Protein AF-A0A969GYB5-F1 (afdb_monomer_lite)

Foldseek 3Di:
DPPPPPPPDPDDDDDDDDDDDDDDDDDDDDDDDDDDDDDDDDDDDDDDDDDDDDDDPDDDPLDDPDLDAAEEEEEDDPQAWHDDDPDDIDHNVVVVVVVVCVVNVHHYDYDYDHDPVVQLVCCVVVVHVHYDYQDDDDPVSVVVVDDDDPDPDDDDDDDDDDPPPPPDPVVVVPPPPDPDDPPPPPPDD

Sequence (189 aa):
MEWFQRLRIGRRSRLPIVLSSLGTTVIAITVSVVLPPLPLQAITPSSPTTPASPATPSETPSGATDDAVLQVGIKDIPPFVFLTEGDDPYGFSIDLWKEIARELELETEFVPFDDVPTLLEAVKQNRVDVAIAAISITAEREANGLDFSYPIYQSGLQLLVSRQKERGWHSCSATWGDGMWCRQCCGCC

Structure (mmCIF, N/CA/C/O backbone):
data_AF-A0A969GYB5-F1
#
_entry.id   AF-A0A969GYB5-F1
#
loop_
_atom_site.group_PDB
_atom_site.id
_atom_site.type_symbol
_atom_site.label_atom_id
_atom_site.label_alt_id
_atom_site.label_comp_id
_atom_site.label_asym_id
_atom_site.label_entity_id
_atom_site.label_seq_id
_atom_site.pdbx_PDB_ins_code
_atom_site.Cartn_x
_atom_site.Cartn_y
_atom_site.Cartn_z
_atom_site.occupancy
_atom_site.B_iso_or_equiv
_atom_site.auth_seq_id
_atom_site.auth_comp_id
_atom_site.auth_asym_id
_atom_site.auth_atom_id
_atom_site.pdbx_PDB_model_num
ATOM 1 N N . MET A 1 1 ? 13.302 -0.692 24.125 1.00 44.78 1 MET A N 1
ATOM 2 C CA . MET A 1 1 ? 11.903 -0.954 24.528 1.00 44.78 1 MET A CA 1
ATOM 3 C C . MET A 1 1 ? 11.380 0.156 25.454 1.00 44.78 1 MET A C 1
ATOM 5 O O . MET A 1 1 ? 10.838 -0.139 26.499 1.00 44.78 1 MET A O 1
ATOM 9 N N . GLU A 1 2 ? 11.547 1.437 25.100 1.00 33.34 2 GLU A N 1
ATOM 10 C CA . GLU A 1 2 ? 11.086 2.594 25.918 1.00 33.34 2 GLU A CA 1
ATOM 11 C C . GLU A 1 2 ? 10.404 3.674 25.044 1.00 33.34 2 GLU A C 1
ATOM 13 O O . GLU A 1 2 ? 10.061 4.754 25.508 1.00 33.34 2 GLU A O 1
ATOM 18 N N . TRP A 1 3 ? 10.190 3.394 23.751 1.00 33.53 3 TRP A N 1
ATOM 19 C CA . TRP A 1 3 ? 9.702 4.376 22.770 1.00 33.53 3 TRP A CA 1
ATOM 20 C C . TRP A 1 3 ? 8.203 4.238 22.429 1.00 33.53 3 TRP A C 1
ATOM 22 O O . TRP A 1 3 ? 7.578 5.219 22.042 1.00 33.53 3 TRP A O 1
ATOM 32 N N . PHE A 1 4 ? 7.587 3.067 22.638 1.00 36.91 4 PHE A N 1
ATOM 33 C CA . PHE A 1 4 ? 6.192 2.792 22.239 1.00 36.91 4 PHE A CA 1
ATOM 34 C C . PHE A 1 4 ? 5.114 3.183 23.275 1.00 36.91 4 PHE A C 1
ATOM 36 O O . PHE A 1 4 ? 3.924 3.076 23.003 1.00 36.91 4 PHE A O 1
ATOM 43 N N . GLN A 1 5 ? 5.491 3.710 24.445 1.00 41.16 5 GLN A N 1
ATOM 44 C CA . GLN A 1 5 ? 4.543 4.158 25.486 1.00 41.16 5 GLN A CA 1
ATOM 45 C C . GLN A 1 5 ? 3.948 5.564 25.236 1.00 41.16 5 GLN A C 1
ATOM 47 O O . GLN A 1 5 ? 3.185 6.064 26.061 1.00 41.16 5 GLN A O 1
ATOM 52 N N . ARG A 1 6 ? 4.269 6.228 24.112 1.00 42.34 6 ARG A N 1
ATOM 53 C CA . ARG A 1 6 ? 3.901 7.639 23.866 1.00 42.34 6 ARG A CA 1
ATOM 54 C C . ARG A 1 6 ? 2.845 7.882 22.776 1.00 42.34 6 ARG A C 1
ATOM 56 O O . ARG A 1 6 ? 2.534 9.037 22.503 1.00 42.34 6 ARG A O 1
ATOM 63 N N . LEU A 1 7 ? 2.231 6.838 22.218 1.00 37.09 7 LEU A N 1
ATOM 64 C CA . LEU A 1 7 ? 1.160 6.961 21.211 1.00 37.09 7 LEU A CA 1
ATOM 65 C C . LEU A 1 7 ? -0.187 6.406 21.706 1.00 37.09 7 LEU A C 1
ATOM 67 O O . LEU A 1 7 ? -0.930 5.745 20.988 1.00 37.09 7 LEU A O 1
ATOM 71 N N . ARG A 1 8 ? -0.543 6.725 22.958 1.00 39.56 8 ARG A N 1
ATOM 72 C CA . ARG A 1 8 ? -1.919 6.577 23.447 1.00 39.56 8 ARG A CA 1
ATOM 73 C C . ARG A 1 8 ? -2.773 7.720 22.891 1.00 39.56 8 ARG A C 1
ATOM 75 O O . ARG A 1 8 ? -2.711 8.846 23.375 1.00 39.56 8 ARG A O 1
ATOM 82 N N . ILE A 1 9 ? -3.532 7.386 21.851 1.00 40.81 9 ILE A N 1
ATOM 83 C CA . ILE A 1 9 ? -4.792 7.976 21.374 1.00 40.81 9 ILE A CA 1
ATOM 84 C C . ILE A 1 9 ? -5.299 9.127 22.264 1.00 40.81 9 ILE A C 1
ATOM 86 O O . ILE A 1 9 ? -5.928 8.929 23.306 1.00 40.81 9 ILE A O 1
ATOM 90 N N . GLY A 1 10 ? -5.034 10.357 21.819 1.00 30.42 10 GLY A N 1
ATOM 91 C CA . GLY A 1 10 ? -5.555 11.589 22.404 1.00 30.42 10 GLY A CA 1
ATOM 92 C C . GLY A 1 10 ? -7.036 11.777 22.081 1.00 30.42 10 GLY A C 1
ATOM 93 O O . GLY A 1 10 ? -7.401 12.631 21.275 1.00 30.42 10 GLY A O 1
ATOM 94 N N . ARG A 1 11 ? -7.912 10.996 22.722 1.00 44.72 11 ARG A N 1
ATOM 95 C CA . ARG A 1 11 ? -9.354 11.264 22.743 1.00 44.72 11 ARG A CA 1
ATOM 96 C C . ARG A 1 11 ? -9.608 12.404 23.738 1.00 44.72 11 ARG A C 1
ATOM 98 O O . ARG A 1 11 ? -9.429 12.256 24.942 1.00 44.72 11 ARG A O 1
ATOM 105 N N . ARG A 1 12 ? -9.997 13.565 23.200 1.00 44.03 12 ARG A N 1
ATOM 106 C CA . ARG A 1 12 ? -10.462 14.766 23.916 1.00 44.03 12 ARG A CA 1
ATOM 107 C C . ARG A 1 12 ? -11.388 14.415 25.091 1.00 44.03 12 ARG A C 1
ATOM 109 O O . ARG A 1 12 ? -12.535 14.039 24.868 1.00 44.03 12 ARG A O 1
ATOM 116 N N . SER A 1 13 ? -10.961 14.714 26.313 1.00 41.62 13 SER A N 1
ATOM 117 C CA . SER A 1 13 ? -11.865 14.998 27.432 1.00 41.62 13 SER A CA 1
ATOM 118 C C . SER A 1 13 ? -11.552 16.389 27.977 1.00 41.62 13 SER A C 1
ATOM 120 O O . SER A 1 13 ? -10.494 16.636 28.553 1.00 41.62 13 SER A O 1
ATOM 122 N N . ARG A 1 14 ? -12.484 17.314 27.735 1.00 46.91 14 ARG A N 1
ATOM 123 C CA . ARG A 1 14 ? -12.519 18.655 28.318 1.00 46.91 14 ARG A CA 1
ATOM 124 C C . ARG A 1 14 ? -12.629 18.536 29.839 1.00 46.91 14 ARG A C 1
ATOM 126 O O . ARG A 1 14 ? -13.626 18.002 30.305 1.00 46.91 14 ARG A O 1
ATOM 133 N N . LEU A 1 15 ? -11.692 19.114 30.584 1.00 45.56 15 LEU A N 1
ATOM 134 C CA . LEU A 1 15 ? -11.923 19.574 31.955 1.00 45.56 15 LEU A CA 1
ATOM 135 C C . LEU A 1 15 ? -11.148 20.885 32.171 1.00 45.56 15 LEU A C 1
ATOM 137 O O . LEU A 1 15 ? -9.935 20.898 31.959 1.00 45.56 15 LEU A O 1
ATOM 141 N N . PRO A 1 16 ? -11.803 21.990 32.572 1.00 40.44 16 PRO A N 1
ATOM 142 C CA . PRO A 1 16 ? -11.112 23.173 33.057 1.00 40.44 16 PRO A CA 1
ATOM 143 C C . PRO A 1 16 ? -10.852 22.990 34.556 1.00 40.44 16 PRO A C 1
ATOM 145 O O . PRO A 1 16 ? -11.769 23.103 35.365 1.00 40.44 16 PRO A O 1
ATOM 148 N N . ILE A 1 17 ? -9.610 22.693 34.937 1.00 42.50 17 ILE A N 1
ATOM 149 C CA . ILE A 1 17 ? -9.183 22.771 36.339 1.00 42.50 17 ILE A CA 1
ATOM 150 C C . ILE A 1 17 ? -8.271 23.984 36.460 1.00 42.50 17 ILE A C 1
ATOM 152 O O . ILE A 1 17 ? -7.107 23.972 36.070 1.00 42.50 17 ILE A O 1
ATOM 156 N N . VAL A 1 18 ? -8.867 25.057 36.967 1.00 41.88 18 VAL A N 1
ATOM 157 C CA . VAL A 1 18 ? -8.177 26.240 37.466 1.00 41.88 18 VAL A CA 1
ATOM 158 C C . VAL A 1 18 ? -7.492 25.816 38.765 1.00 41.88 18 VAL A C 1
ATOM 160 O O . VAL A 1 18 ? -8.185 25.475 39.721 1.00 41.88 18 VAL A O 1
ATOM 163 N N . LEU A 1 19 ? -6.158 25.811 38.818 1.00 42.47 19 LEU A N 1
ATOM 164 C CA . LEU A 1 19 ? -5.450 25.712 40.093 1.00 42.47 19 LEU A CA 1
ATOM 165 C C . LEU A 1 19 ? -4.314 26.729 40.167 1.00 42.47 19 LEU A C 1
ATOM 167 O O . LEU A 1 19 ? -3.360 26.745 39.395 1.00 42.47 19 LEU A O 1
ATOM 171 N N . SER A 1 20 ? -4.519 27.611 41.127 1.00 35.16 20 SER A N 1
ATOM 172 C CA . SER A 1 20 ? -3.684 28.675 41.636 1.00 35.16 20 SER A CA 1
ATOM 173 C C . SER A 1 20 ? -2.350 28.198 42.216 1.00 35.16 20 SER A C 1
ATOM 175 O O . SER A 1 20 ? -2.313 27.219 42.951 1.00 35.16 20 SER A O 1
ATOM 177 N N . SER A 1 21 ? -1.344 29.064 42.055 1.00 36.97 21 SER A N 1
ATOM 178 C CA . SER A 1 21 ? -0.413 29.472 43.117 1.00 36.97 21 SER A CA 1
ATOM 179 C C . SER A 1 21 ? 0.671 28.486 43.591 1.00 36.97 21 SER A C 1
ATOM 181 O O . SER A 1 21 ? 0.412 27.611 44.405 1.00 36.97 21 SER A O 1
ATOM 183 N N . LEU A 1 22 ? 1.911 28.868 43.244 1.00 50.66 22 LEU A N 1
ATOM 184 C CA . LEU A 1 22 ? 3.135 28.840 44.068 1.00 50.66 22 LEU A CA 1
ATOM 185 C C . LEU A 1 22 ? 3.737 27.473 44.426 1.00 50.66 22 LEU A C 1
ATOM 187 O O . LEU A 1 22 ? 3.107 26.640 45.062 1.00 50.66 22 LEU A O 1
ATOM 191 N N . GLY A 1 23 ? 5.044 27.334 44.174 1.00 39.59 23 GLY A N 1
ATOM 192 C CA . GLY A 1 23 ? 5.880 26.467 45.007 1.00 39.59 23 GLY A CA 1
ATOM 193 C C . GLY A 1 23 ? 6.926 25.653 44.265 1.00 39.59 23 GLY A C 1
ATOM 194 O O . GLY A 1 23 ? 6.780 24.454 44.080 1.00 39.59 23 GLY A O 1
ATOM 195 N N . THR A 1 24 ? 8.012 26.317 43.891 1.00 45.75 24 THR A N 1
ATOM 196 C CA . THR A 1 24 ? 9.364 25.774 43.719 1.00 45.75 24 THR A CA 1
ATOM 197 C C . THR A 1 24 ? 9.687 24.672 44.747 1.00 45.75 24 THR A C 1
ATOM 199 O O . THR A 1 24 ? 9.375 24.852 45.922 1.00 45.75 24 THR A O 1
ATOM 202 N N . THR A 1 25 ? 10.389 23.595 44.361 1.00 42.41 25 THR A N 1
ATOM 203 C CA . THR A 1 25 ? 11.740 23.236 44.876 1.00 42.41 25 THR A CA 1
ATOM 204 C C . THR A 1 25 ? 12.177 21.837 44.415 1.00 42.41 25 THR A C 1
ATOM 206 O O . THR A 1 25 ? 11.497 20.835 44.604 1.00 42.41 25 THR A O 1
ATOM 209 N N . VAL A 1 26 ? 13.362 21.824 43.808 1.00 50.69 26 VAL A N 1
ATOM 210 C CA . VAL A 1 26 ? 14.179 20.696 43.351 1.00 50.69 26 VAL A CA 1
ATOM 211 C C . VAL A 1 26 ? 14.864 20.033 44.550 1.00 50.69 26 VAL A C 1
ATOM 213 O O . VAL A 1 26 ? 15.461 20.743 45.353 1.00 50.69 26 VAL A O 1
ATOM 216 N N . ILE A 1 27 ? 14.879 18.697 44.636 1.00 47.00 27 ILE A N 1
ATOM 217 C CA . ILE A 1 27 ? 15.863 17.966 45.454 1.00 47.00 27 ILE A CA 1
ATOM 218 C C . ILE A 1 27 ? 16.437 16.825 44.614 1.00 47.00 27 ILE A C 1
ATOM 220 O O . ILE A 1 27 ? 15.802 15.798 44.388 1.00 47.00 27 ILE A O 1
ATOM 224 N N . ALA A 1 28 ? 17.657 17.051 44.132 1.00 41.44 28 ALA A N 1
ATOM 225 C CA . ALA A 1 28 ? 18.518 16.046 43.538 1.00 41.44 28 ALA A CA 1
ATOM 226 C C . ALA A 1 28 ? 19.119 15.181 44.657 1.00 41.44 28 ALA A C 1
ATOM 228 O O . ALA A 1 28 ? 19.788 15.700 45.548 1.00 41.44 28 ALA A O 1
ATOM 229 N N . ILE A 1 29 ? 18.900 13.867 44.607 1.00 44.09 29 ILE A N 1
ATOM 230 C CA . ILE A 1 29 ? 19.620 12.900 45.440 1.00 44.09 29 ILE A CA 1
ATOM 231 C C . ILE A 1 29 ? 20.659 12.235 44.539 1.00 44.09 29 ILE A C 1
ATOM 233 O O . ILE A 1 29 ? 20.366 11.294 43.806 1.00 44.09 29 ILE A O 1
ATOM 237 N N . THR A 1 30 ? 21.879 12.764 44.561 1.00 46.84 30 THR A N 1
ATOM 238 C CA . THR A 1 30 ? 23.057 12.136 43.957 1.00 46.84 30 THR A CA 1
ATOM 239 C C . THR A 1 30 ? 23.729 11.256 45.006 1.00 46.84 30 THR A C 1
ATOM 241 O O . THR A 1 30 ? 24.395 11.765 45.907 1.00 46.84 30 THR A O 1
ATOM 244 N N . VAL A 1 31 ? 23.563 9.938 44.908 1.00 49.16 31 VAL A N 1
ATOM 245 C CA . VAL A 1 31 ? 24.369 8.979 45.676 1.00 49.16 31 VAL A CA 1
ATOM 246 C C . VAL A 1 31 ? 25.585 8.610 44.830 1.00 49.16 31 VAL A C 1
ATOM 248 O O . VAL A 1 31 ? 25.512 7.777 43.931 1.00 49.16 31 VAL A O 1
ATOM 251 N N . SER A 1 32 ? 26.707 9.271 45.108 1.00 48.53 32 SER A N 1
ATOM 252 C CA . SER A 1 32 ? 28.023 8.917 44.574 1.00 48.53 32 SER A CA 1
ATOM 253 C C . SER A 1 32 ? 28.609 7.777 45.403 1.00 48.53 32 SER A C 1
ATOM 255 O O . SER A 1 32 ? 29.119 7.999 46.500 1.00 48.53 32 SER A O 1
ATOM 257 N N . VAL A 1 33 ? 28.547 6.550 44.885 1.00 52.69 33 VAL A N 1
ATOM 258 C CA . VAL A 1 33 ? 29.310 5.420 45.429 1.00 52.69 33 VAL A CA 1
ATOM 259 C C . VAL A 1 33 ? 30.727 5.496 44.865 1.00 52.69 33 VAL A C 1
ATOM 261 O O . VAL A 1 33 ? 30.978 5.156 43.713 1.00 52.69 33 VAL A O 1
ATOM 264 N N . VAL A 1 34 ? 31.655 5.977 45.690 1.00 64.44 34 VAL A N 1
ATOM 265 C CA . VAL A 1 34 ? 33.098 5.860 45.463 1.00 64.44 34 VAL A CA 1
ATOM 266 C C . VAL A 1 34 ? 33.509 4.438 45.848 1.00 64.44 34 VAL A C 1
ATOM 268 O O . VAL A 1 34 ? 33.471 4.087 47.026 1.00 64.44 34 VAL A O 1
ATOM 271 N N . LEU A 1 35 ? 33.890 3.622 44.862 1.00 61.47 35 LEU A N 1
ATOM 272 C CA . LEU A 1 35 ? 34.490 2.301 45.073 1.00 61.47 35 LEU A CA 1
ATOM 273 C C . LEU A 1 35 ? 35.981 2.338 44.651 1.00 61.47 35 LEU A C 1
ATOM 275 O O . LEU A 1 35 ? 36.279 2.848 43.569 1.00 61.47 35 LEU A O 1
ATOM 279 N N . PRO A 1 36 ? 36.916 1.848 45.489 1.00 64.75 36 PRO A N 1
ATOM 280 C CA . PRO A 1 36 ? 38.366 1.907 45.260 1.00 64.75 36 PRO A CA 1
ATOM 281 C C . PRO A 1 36 ? 38.871 1.001 44.112 1.00 64.75 36 PRO A C 1
ATOM 283 O O . PRO A 1 36 ? 38.186 0.052 43.726 1.00 64.75 36 PRO A O 1
ATOM 286 N N . PRO A 1 37 ? 40.079 1.273 43.570 1.00 66.38 37 PRO A N 1
ATOM 287 C CA . PRO A 1 37 ? 40.596 0.631 42.363 1.00 66.38 37 PRO A CA 1
ATOM 288 C C . PRO A 1 37 ? 41.032 -0.819 42.612 1.00 66.38 37 PRO A C 1
ATOM 290 O O . PRO A 1 37 ? 41.823 -1.100 43.514 1.00 66.38 37 PRO A O 1
ATOM 293 N N . LEU A 1 38 ? 40.546 -1.733 41.770 1.00 61.81 38 LEU A N 1
ATOM 294 C CA . LEU A 1 38 ? 41.012 -3.119 41.707 1.00 61.81 38 LEU A CA 1
ATOM 295 C C . LEU A 1 38 ? 42.246 -3.242 40.790 1.00 61.81 38 LEU A C 1
ATOM 297 O O . LEU A 1 38 ? 42.342 -2.523 39.791 1.00 61.81 38 LEU A O 1
ATOM 301 N N . PRO A 1 39 ? 43.199 -4.135 41.117 1.00 54.03 39 PRO A N 1
ATOM 302 C CA . PRO A 1 39 ? 44.461 -4.266 40.398 1.00 54.03 39 PRO A CA 1
ATOM 303 C C . PRO A 1 39 ? 44.296 -4.931 39.025 1.00 54.03 39 PRO A C 1
ATOM 305 O O . PRO A 1 39 ? 43.545 -5.892 38.864 1.00 54.03 39 PRO A O 1
ATOM 308 N N . LEU A 1 40 ? 45.076 -4.443 38.053 1.00 52.69 40 LEU A N 1
ATOM 309 C CA . LEU A 1 40 ? 45.312 -5.095 36.766 1.00 52.69 40 LEU A CA 1
ATOM 310 C C . LEU A 1 40 ? 45.822 -6.530 36.970 1.00 52.69 40 LEU A C 1
ATOM 312 O O . LEU A 1 40 ? 46.902 -6.727 37.528 1.00 52.69 40 LEU A O 1
ATOM 316 N N . GLN A 1 41 ? 45.119 -7.513 36.406 1.00 50.94 41 GLN A N 1
ATOM 317 C CA . GLN A 1 41 ? 45.694 -8.818 36.087 1.00 50.94 41 GLN A CA 1
ATOM 318 C C . GLN A 1 41 ? 45.499 -9.146 34.604 1.00 50.94 41 GLN A C 1
ATOM 320 O O . GLN A 1 41 ? 44.393 -9.315 34.106 1.00 50.94 41 GLN A O 1
ATOM 325 N N . ALA A 1 42 ? 46.649 -9.145 33.929 1.00 42.59 42 ALA A N 1
ATOM 326 C CA . ALA A 1 42 ? 47.094 -10.015 32.847 1.00 42.59 42 ALA A CA 1
ATOM 327 C C . ALA A 1 42 ? 46.039 -10.742 31.987 1.00 42.59 42 ALA A C 1
ATOM 329 O O . ALA A 1 42 ? 45.466 -11.759 32.361 1.00 42.59 42 ALA A O 1
ATOM 330 N N . ILE A 1 43 ? 45.925 -10.241 30.757 1.00 44.50 43 ILE A N 1
ATOM 331 C CA . ILE A 1 43 ? 45.932 -10.968 29.477 1.00 44.50 43 ILE A CA 1
ATOM 332 C C . ILE A 1 43 ? 46.023 -12.504 29.597 1.00 44.50 43 ILE A C 1
ATOM 334 O O . ILE A 1 43 ? 47.062 -13.040 29.975 1.00 44.50 43 ILE A O 1
ATOM 338 N N . THR A 1 44 ? 45.004 -13.198 29.086 1.00 35.19 44 THR A N 1
ATOM 339 C CA . THR A 1 44 ? 45.151 -14.504 28.420 1.00 35.19 44 THR A CA 1
ATOM 340 C C . THR A 1 44 ? 44.215 -14.556 27.199 1.00 35.19 44 THR A C 1
ATOM 342 O O . THR A 1 44 ? 43.014 -14.336 27.350 1.00 35.19 44 THR A O 1
ATOM 345 N N . PRO A 1 45 ? 44.715 -14.797 25.969 1.00 57.44 45 PRO A N 1
ATOM 346 C CA . PRO A 1 45 ? 43.875 -15.142 24.830 1.00 57.44 45 PRO A CA 1
ATOM 347 C C . PRO A 1 45 ? 43.673 -16.661 24.786 1.00 57.44 45 PRO A C 1
ATOM 349 O O . PRO A 1 45 ? 44.631 -17.432 24.739 1.00 57.44 45 PRO A O 1
ATOM 352 N N . SER A 1 46 ? 42.422 -17.105 24.773 1.00 41.66 46 SER A N 1
ATOM 353 C CA . SER A 1 46 ? 42.055 -18.497 24.503 1.00 41.66 46 SER A CA 1
ATOM 354 C C . SER A 1 46 ? 40.932 -18.502 23.468 1.00 41.66 46 SER A C 1
A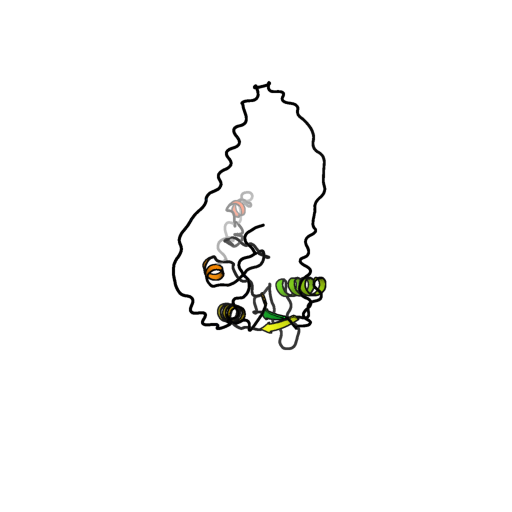TOM 356 O O . SER A 1 46 ? 39.782 -18.223 23.780 1.00 41.66 46 SER A O 1
ATOM 358 N N . SER A 1 47 ? 41.276 -18.760 22.208 1.00 50.16 47 SER A N 1
ATOM 359 C CA . SER A 1 47 ? 40.332 -19.337 21.230 1.00 50.16 47 SER A CA 1
ATOM 360 C C . SER A 1 47 ? 40.175 -20.847 21.528 1.00 50.16 47 SER A C 1
ATOM 362 O O . SER A 1 47 ? 41.013 -21.345 22.286 1.00 50.16 47 SER A O 1
ATOM 364 N N . PRO A 1 48 ? 39.246 -21.635 20.930 1.00 62.41 48 PRO A N 1
ATOM 365 C CA . PRO A 1 48 ? 38.291 -21.356 19.840 1.00 62.41 48 PRO A CA 1
ATOM 366 C C . PRO A 1 48 ? 36.861 -21.954 20.059 1.00 62.41 48 PRO A C 1
ATOM 368 O O . PRO A 1 48 ? 36.562 -22.530 21.099 1.00 62.41 48 PRO A O 1
ATOM 371 N N . THR A 1 49 ? 36.026 -21.880 19.007 1.00 34.75 49 THR A N 1
ATOM 372 C CA . THR A 1 49 ? 34.984 -22.870 18.619 1.00 34.75 49 THR A CA 1
ATOM 373 C C . THR A 1 49 ? 33.502 -22.582 18.939 1.00 34.75 49 THR A C 1
ATOM 375 O O . THR A 1 49 ? 33.004 -22.774 20.041 1.00 34.75 49 THR A O 1
ATOM 378 N N . THR A 1 50 ? 32.795 -22.220 17.861 1.00 47.84 50 THR A N 1
ATOM 379 C CA . THR A 1 50 ? 31.355 -22.349 17.542 1.00 47.84 50 THR A CA 1
ATOM 380 C C . THR A 1 50 ? 30.800 -23.762 17.820 1.00 47.84 50 THR A C 1
ATOM 382 O O . THR A 1 50 ? 31.485 -24.728 17.484 1.00 47.84 50 THR A O 1
ATOM 385 N N . PRO A 1 51 ? 29.576 -23.930 18.377 1.00 51.56 51 PRO A N 1
ATOM 386 C CA . PRO A 1 51 ? 28.396 -24.204 17.532 1.00 51.56 51 PRO A CA 1
ATOM 387 C C . PRO A 1 51 ? 27.038 -23.641 18.031 1.00 51.56 51 PRO A C 1
ATOM 389 O O . PRO A 1 51 ? 26.756 -23.601 19.219 1.00 51.56 51 PRO A O 1
ATOM 392 N N . ALA A 1 52 ? 26.200 -23.279 17.052 1.00 40.66 52 ALA A N 1
ATOM 393 C CA . ALA A 1 52 ? 24.748 -23.505 16.939 1.00 40.66 52 ALA A CA 1
ATOM 394 C C . ALA A 1 52 ? 23.749 -23.164 18.084 1.00 40.66 52 ALA A C 1
ATOM 396 O O . ALA A 1 52 ? 23.664 -23.889 19.066 1.00 40.66 52 ALA A O 1
ATOM 397 N N . SER A 1 53 ? 22.829 -22.234 17.750 1.00 45.78 53 SER A N 1
ATOM 398 C CA . SER A 1 53 ? 21.371 -22.192 18.062 1.00 45.78 53 SER A CA 1
ATOM 399 C C . SER A 1 53 ? 20.882 -22.071 19.525 1.00 45.78 53 SER A C 1
ATOM 401 O O . SER A 1 53 ? 21.582 -22.497 20.434 1.00 45.78 53 SER A O 1
ATOM 403 N N . PRO A 1 54 ? 19.658 -21.541 19.787 1.00 48.84 54 PRO A N 1
ATOM 404 C CA . PRO A 1 54 ? 18.511 -21.430 18.882 1.00 48.84 54 PRO A CA 1
ATOM 405 C C . PRO A 1 54 ? 18.022 -20.006 18.595 1.00 48.84 54 PRO A C 1
ATOM 407 O O . PRO A 1 54 ? 18.174 -19.073 19.379 1.00 48.84 54 PRO A O 1
ATOM 410 N N . ALA A 1 55 ? 17.382 -19.891 17.434 1.00 48.53 55 ALA A N 1
ATOM 411 C CA . ALA A 1 55 ? 16.433 -18.845 17.121 1.00 48.53 55 ALA A CA 1
ATOM 412 C C . ALA A 1 55 ? 15.317 -18.797 18.175 1.00 48.53 55 ALA A C 1
ATOM 414 O O . ALA A 1 55 ? 14.732 -19.825 18.512 1.00 48.53 55 ALA A O 1
ATOM 415 N N . THR A 1 56 ? 14.975 -17.587 18.602 1.00 30.61 56 THR A N 1
ATOM 416 C CA . THR A 1 56 ? 13.675 -17.289 19.197 1.00 30.61 56 THR A CA 1
ATOM 417 C C . THR A 1 56 ? 12.865 -16.537 18.146 1.00 30.61 56 THR A C 1
ATOM 419 O O . THR A 1 56 ? 13.051 -15.331 18.005 1.00 30.61 56 THR A O 1
ATOM 422 N N . PRO A 1 57 ? 11.978 -17.190 17.379 1.00 49.78 57 PRO A N 1
ATOM 423 C CA . PRO A 1 57 ? 10.838 -16.518 16.794 1.00 49.78 57 PRO A CA 1
ATOM 424 C C . PRO A 1 57 ? 9.669 -16.752 17.743 1.00 49.78 57 PRO A C 1
ATOM 426 O O . PRO A 1 57 ? 9.012 -17.788 17.703 1.00 49.78 57 PRO A O 1
ATOM 429 N N . SER A 1 58 ? 9.451 -15.834 18.671 1.00 49.53 58 SER A N 1
ATOM 430 C CA . SER A 1 58 ? 8.221 -15.801 19.457 1.00 49.53 58 SER A CA 1
ATOM 431 C C . SER A 1 58 ? 8.057 -14.400 20.000 1.00 49.53 58 SER A C 1
ATOM 433 O O . SER A 1 58 ? 8.518 -14.097 21.091 1.00 49.53 58 SER A O 1
ATOM 435 N N . GLU A 1 59 ? 7.415 -13.560 19.203 1.00 39.38 59 GLU A N 1
ATOM 436 C CA . GLU A 1 59 ? 6.523 -12.529 19.713 1.00 39.38 59 GLU A CA 1
ATOM 437 C C . GLU A 1 59 ? 5.476 -12.282 18.626 1.00 39.38 59 GLU A C 1
ATOM 439 O O . GLU A 1 59 ? 5.612 -11.428 17.758 1.00 39.38 59 GLU A O 1
ATOM 444 N N . THR A 1 60 ? 4.446 -13.127 18.649 1.00 35.38 60 THR A N 1
ATOM 445 C CA . THR A 1 60 ? 3.135 -12.818 18.087 1.00 35.38 60 THR A CA 1
ATOM 446 C C . THR A 1 60 ? 2.524 -11.737 18.979 1.00 35.38 60 THR A C 1
ATOM 448 O O . THR A 1 60 ? 2.208 -12.043 20.134 1.00 35.38 60 THR A O 1
ATOM 451 N N . PRO A 1 61 ? 2.311 -10.491 18.521 1.00 46.19 61 PRO A N 1
ATOM 452 C CA . PRO A 1 61 ? 1.322 -9.641 19.156 1.00 46.19 61 PRO A CA 1
ATOM 453 C C . PRO A 1 61 ? -0.059 -10.198 18.799 1.00 46.19 61 PRO A C 1
ATOM 455 O O . PRO A 1 61 ? -0.698 -9.798 17.833 1.00 46.19 61 PRO A O 1
ATOM 458 N N . SER A 1 62 ? -0.497 -11.170 19.599 1.00 52.75 62 SER A N 1
ATOM 459 C CA . SER A 1 62 ? -1.899 -11.544 19.732 1.00 52.75 62 SER A CA 1
ATOM 460 C C . SER A 1 62 ? -2.611 -10.342 20.340 1.00 52.75 62 SER A C 1
ATOM 462 O O . SER A 1 62 ? -2.461 -10.065 21.531 1.00 52.75 62 SER A O 1
ATOM 464 N N . GLY A 1 63 ? -3.335 -9.592 19.516 1.00 50.94 63 GLY A N 1
ATOM 465 C CA . GLY A 1 63 ? -3.995 -8.375 19.964 1.00 50.94 63 GLY A CA 1
ATOM 466 C C . GLY A 1 63 ? -4.847 -7.716 18.894 1.00 50.94 63 GLY A C 1
ATOM 467 O O . GLY A 1 63 ? -4.655 -6.537 18.626 1.00 50.94 63 GLY A O 1
ATOM 468 N N . ALA A 1 64 ? -5.781 -8.459 18.307 1.00 45.19 64 ALA A N 1
ATOM 469 C CA . ALA A 1 64 ? -6.932 -7.885 17.619 1.00 45.19 64 ALA A CA 1
ATOM 470 C C . ALA A 1 64 ? -8.086 -8.892 17.677 1.00 45.19 64 ALA A C 1
ATOM 472 O O . ALA A 1 64 ? -8.335 -9.625 16.733 1.00 45.19 64 ALA A O 1
ATOM 473 N N . THR A 1 65 ? -8.750 -8.977 18.829 1.00 43.59 65 THR A N 1
ATOM 474 C CA . THR A 1 65 ? -10.096 -9.559 18.904 1.00 43.59 65 THR A CA 1
ATOM 475 C C . THR A 1 65 ? -11.058 -8.391 19.052 1.00 43.59 65 THR A C 1
ATOM 477 O O . THR A 1 65 ? -11.439 -8.002 20.152 1.00 43.59 65 THR A O 1
ATOM 480 N N . ASP A 1 66 ? -11.348 -7.771 17.921 1.00 51.91 66 ASP A N 1
ATOM 481 C CA . ASP A 1 66 ? -12.581 -7.037 17.684 1.00 51.91 66 ASP A CA 1
ATOM 482 C C . ASP A 1 66 ? -13.111 -7.686 16.405 1.00 51.91 66 ASP A C 1
ATOM 484 O O . ASP A 1 66 ? -12.380 -7.730 15.416 1.00 51.91 66 ASP A O 1
ATOM 488 N N . ASP A 1 67 ? -14.318 -8.255 16.437 1.00 62.34 67 ASP A N 1
ATOM 489 C CA . ASP A 1 67 ? -14.981 -8.937 15.308 1.00 62.34 67 ASP A CA 1
ATOM 490 C C . ASP A 1 67 ? -15.374 -7.940 14.186 1.00 62.34 67 ASP A C 1
ATOM 492 O O . ASP A 1 67 ? -16.475 -7.971 13.635 1.00 62.34 67 ASP A O 1
ATOM 496 N N . ALA A 1 68 ? -14.510 -6.964 13.909 1.00 80.19 68 ALA A N 1
ATOM 497 C CA . ALA A 1 68 ? -14.703 -5.905 12.942 1.00 80.19 68 ALA A CA 1
ATOM 498 C C . ALA A 1 68 ? -14.070 -6.311 11.609 1.00 80.19 68 ALA A C 1
ATOM 500 O O . ALA A 1 68 ? -12.878 -6.612 11.538 1.00 80.19 68 ALA A O 1
ATOM 501 N N . VAL A 1 69 ? -14.877 -6.270 10.547 1.00 91.25 69 VAL A N 1
ATOM 502 C CA . VAL A 1 69 ? -14.407 -6.453 9.170 1.00 91.25 69 VAL A CA 1
ATOM 503 C C . VAL A 1 69 ? -13.420 -5.339 8.835 1.00 91.25 69 VAL A C 1
ATOM 505 O O . VAL A 1 69 ? -13.772 -4.158 8.854 1.00 91.25 69 VAL A O 1
ATOM 508 N N . LEU A 1 70 ? -12.188 -5.724 8.522 1.00 94.19 70 LEU A N 1
ATOM 509 C CA . LEU A 1 70 ? -11.108 -4.813 8.185 1.00 94.19 70 LEU A CA 1
ATOM 510 C C . LEU A 1 70 ? -11.242 -4.352 6.729 1.00 94.19 70 LEU A C 1
ATOM 512 O O . LEU A 1 70 ? -11.284 -5.176 5.809 1.00 94.19 70 LEU A O 1
ATOM 516 N N . GLN A 1 71 ? -11.261 -3.041 6.495 1.00 95.00 71 GLN A N 1
ATOM 517 C CA . GLN A 1 71 ? -11.345 -2.500 5.140 1.00 95.00 71 GLN A CA 1
ATOM 518 C C . GLN A 1 71 ? -9.955 -2.377 4.520 1.00 95.00 71 GLN A C 1
ATOM 520 O O . GLN A 1 71 ? -9.086 -1.657 5.019 1.00 95.00 71 GLN A O 1
ATOM 525 N N . VAL A 1 72 ? -9.758 -3.057 3.393 1.00 95.44 72 VAL A N 1
ATOM 526 C CA . VAL A 1 72 ? -8.487 -3.129 2.671 1.00 95.44 72 VAL A CA 1
ATOM 527 C C . VAL A 1 72 ? -8.626 -2.417 1.336 1.00 95.44 72 VAL A C 1
ATOM 529 O O . VAL A 1 72 ? -9.275 -2.896 0.410 1.00 95.44 72 VAL A O 1
ATOM 532 N N . GLY A 1 73 ? -7.999 -1.258 1.214 1.00 95.19 73 GLY A N 1
ATOM 533 C CA . GLY A 1 73 ? -8.033 -0.460 0.001 1.00 95.19 73 GLY A CA 1
ATOM 534 C C . GLY A 1 73 ? -7.015 -0.963 -1.013 1.00 95.19 73 GLY A C 1
ATOM 535 O O . GLY A 1 73 ? -5.828 -1.087 -0.701 1.00 95.19 73 GLY A O 1
ATOM 536 N N . ILE A 1 74 ? -7.468 -1.230 -2.232 1.00 95.19 74 ILE A N 1
ATOM 537 C CA . ILE A 1 74 ? -6.653 -1.806 -3.304 1.00 95.19 74 ILE A CA 1
ATOM 538 C C . ILE A 1 74 ? -6.696 -0.945 -4.562 1.00 95.19 74 ILE A C 1
ATOM 540 O O . ILE A 1 74 ? -7.665 -0.234 -4.805 1.00 95.19 74 ILE A O 1
ATOM 544 N N . LYS A 1 75 ? -5.651 -1.019 -5.385 1.00 94.25 75 LYS A N 1
ATOM 545 C CA . LYS A 1 75 ? -5.605 -0.377 -6.707 1.00 94.25 75 LYS A CA 1
ATOM 546 C C . LYS A 1 75 ? -5.090 -1.364 -7.745 1.00 94.25 75 LYS A C 1
ATOM 548 O O . LYS A 1 75 ? -4.143 -2.091 -7.459 1.00 94.25 75 LYS A O 1
ATOM 553 N N . ASP A 1 76 ? -5.662 -1.323 -8.947 1.00 94.19 76 ASP A N 1
ATOM 554 C CA . ASP A 1 76 ? -5.210 -2.123 -10.088 1.00 94.19 76 ASP A CA 1
ATOM 555 C C . ASP A 1 76 ? -3.774 -1.757 -10.494 1.00 94.19 76 ASP A C 1
ATOM 557 O O . ASP A 1 76 ? -3.501 -0.642 -10.951 1.00 94.19 76 ASP A O 1
ATOM 561 N N . ILE A 1 77 ? -2.838 -2.682 -10.263 1.00 92.38 77 ILE A N 1
A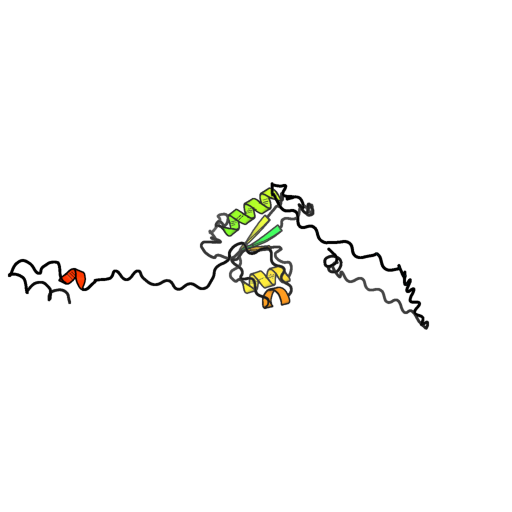TOM 562 C CA . ILE A 1 77 ? -1.415 -2.548 -10.601 1.00 92.38 77 ILE A CA 1
ATOM 563 C C . ILE A 1 77 ? -0.858 -3.943 -10.924 1.00 92.38 77 ILE A C 1
ATOM 565 O O . ILE A 1 77 ? -0.281 -4.606 -10.052 1.00 92.38 77 ILE A O 1
ATOM 569 N N . PRO A 1 78 ? -0.971 -4.409 -12.177 1.00 92.31 78 PRO A N 1
ATOM 570 C CA . PRO A 1 78 ? -0.352 -5.659 -12.601 1.00 92.31 78 PRO A CA 1
ATOM 571 C C . PRO A 1 78 ? 1.181 -5.623 -12.437 1.00 92.31 78 PRO A C 1
ATOM 573 O O . PRO A 1 78 ? 1.801 -4.606 -12.764 1.00 92.31 78 PRO A O 1
ATOM 576 N N . PRO A 1 79 ? 1.838 -6.708 -11.977 1.00 90.06 79 PRO A N 1
ATOM 577 C CA . PRO A 1 79 ? 1.293 -8.024 -11.613 1.00 90.06 79 PRO A CA 1
ATOM 578 C C . PRO A 1 79 ? 0.910 -8.172 -10.121 1.00 90.06 79 PRO A C 1
ATOM 580 O O . PRO A 1 79 ? 0.687 -9.288 -9.651 1.00 90.06 79 PRO A O 1
ATOM 583 N N . PHE A 1 80 ? 0.901 -7.083 -9.350 1.00 92.12 80 PHE A N 1
ATOM 584 C CA . PHE A 1 80 ? 0.690 -7.113 -7.899 1.00 92.12 80 PHE A CA 1
ATOM 585 C C . PHE A 1 80 ? -0.782 -7.256 -7.516 1.00 92.12 80 PHE A C 1
ATOM 587 O O . PHE A 1 80 ? -1.103 -8.032 -6.616 1.00 92.12 80 PHE A O 1
ATOM 594 N N . VAL A 1 81 ? -1.652 -6.520 -8.203 1.00 93.56 81 VAL A N 1
ATOM 595 C CA . VAL A 1 81 ? -3.104 -6.530 -8.014 1.00 93.56 81 VAL A CA 1
ATOM 596 C C . VAL A 1 81 ? -3.755 -6.469 -9.388 1.00 93.56 81 VAL A C 1
ATOM 598 O O . VAL A 1 81 ? -3.419 -5.593 -10.183 1.00 93.56 81 VAL A O 1
ATOM 601 N N . PHE A 1 82 ? -4.676 -7.389 -9.634 1.00 93.38 82 PHE A N 1
ATOM 602 C CA . PHE A 1 82 ? -5.592 -7.404 -10.760 1.00 93.38 82 PHE A CA 1
ATOM 603 C C . PHE A 1 82 ? -7.004 -7.181 -10.228 1.00 93.38 82 PHE A C 1
ATOM 605 O O . PHE A 1 82 ? -7.454 -7.908 -9.336 1.00 93.38 82 PHE A O 1
ATOM 612 N N . LEU A 1 83 ? -7.693 -6.182 -10.774 1.00 91.62 83 LEU A N 1
ATOM 613 C CA . LEU A 1 83 ? -9.124 -5.997 -10.552 1.00 91.62 83 LEU A CA 1
ATOM 614 C C . LEU A 1 83 ? -9.927 -6.666 -11.674 1.00 91.62 83 LEU A C 1
ATOM 616 O O . LEU A 1 83 ? -9.641 -6.480 -12.857 1.00 91.62 83 LEU A O 1
ATOM 620 N N . THR A 1 84 ? -10.953 -7.422 -11.297 1.00 85.50 84 THR A N 1
ATOM 621 C CA . THR A 1 84 ? -11.893 -8.078 -12.215 1.00 85.50 84 THR A CA 1
ATOM 622 C C . THR A 1 84 ? -13.315 -7.636 -11.916 1.00 85.50 84 THR A C 1
ATOM 624 O O . THR A 1 84 ? -13.693 -7.456 -10.761 1.00 85.50 84 THR A O 1
ATOM 627 N N . GLU A 1 85 ? -14.119 -7.430 -12.958 1.00 81.88 85 GLU A N 1
ATOM 628 C CA . GLU A 1 85 ? -15.518 -7.042 -12.785 1.00 81.88 85 GLU A CA 1
ATOM 629 C C . GLU A 1 85 ? -16.331 -8.215 -12.225 1.00 81.88 85 GLU A C 1
ATOM 631 O O . GLU A 1 85 ? -16.631 -9.170 -12.934 1.00 81.88 85 GLU A O 1
ATOM 636 N N . GLY A 1 86 ? -16.705 -8.127 -10.947 1.00 72.94 86 GLY A N 1
ATOM 637 C CA . GLY A 1 86 ? -17.590 -9.093 -10.289 1.00 72.94 86 GLY A CA 1
ATOM 638 C C . GLY A 1 86 ? -16.909 -10.343 -9.725 1.00 72.94 86 GLY A C 1
ATOM 639 O O . GLY A 1 86 ? -17.582 -11.118 -9.052 1.00 72.94 86 GLY A O 1
ATOM 640 N N . ASP A 1 87 ? -15.604 -10.506 -9.943 1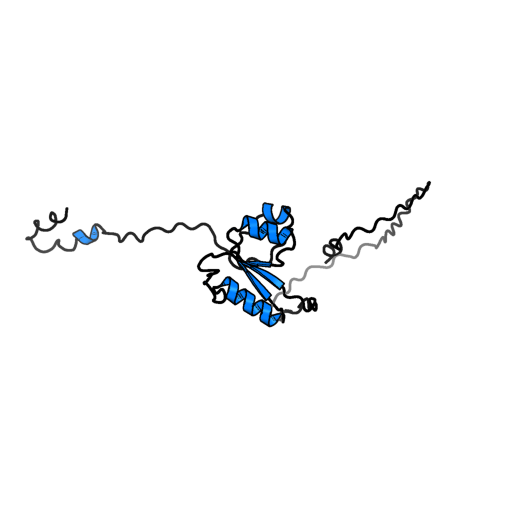.00 82.62 87 ASP A N 1
ATOM 641 C CA . ASP A 1 87 ? -14.785 -11.558 -9.333 1.00 82.62 87 ASP A CA 1
ATOM 642 C C . ASP A 1 87 ? -13.857 -10.972 -8.262 1.00 82.62 87 ASP A C 1
ATOM 644 O O . ASP A 1 87 ? -13.480 -9.798 -8.324 1.00 82.62 87 ASP A O 1
ATOM 648 N N . ASP A 1 88 ? -13.445 -11.808 -7.306 1.00 89.56 88 ASP A N 1
ATOM 649 C CA . ASP A 1 88 ? -12.504 -11.410 -6.263 1.00 89.56 88 ASP A CA 1
ATOM 650 C C . ASP A 1 88 ? -11.178 -10.912 -6.861 1.00 89.56 88 ASP A C 1
ATOM 652 O O . ASP A 1 88 ? -10.615 -11.562 -7.751 1.00 89.56 88 ASP A O 1
ATOM 656 N N . PRO A 1 89 ? -10.610 -9.813 -6.333 1.00 92.44 89 PRO A N 1
ATOM 657 C CA . PRO A 1 89 ? -9.297 -9.358 -6.753 1.00 92.44 89 PRO A CA 1
ATOM 658 C C . PRO A 1 89 ? -8.252 -10.453 -6.502 1.00 92.44 89 PRO A C 1
ATOM 660 O O . PRO A 1 89 ? -8.321 -11.219 -5.527 1.00 92.44 89 PRO A O 1
ATOM 663 N N . TYR A 1 90 ? -7.261 -10.512 -7.386 1.00 92.94 90 TYR A N 1
ATOM 664 C CA . TYR A 1 90 ? -6.178 -11.494 -7.332 1.00 92.94 90 TYR A CA 1
ATOM 665 C C . TYR A 1 90 ? -4.835 -10.860 -7.693 1.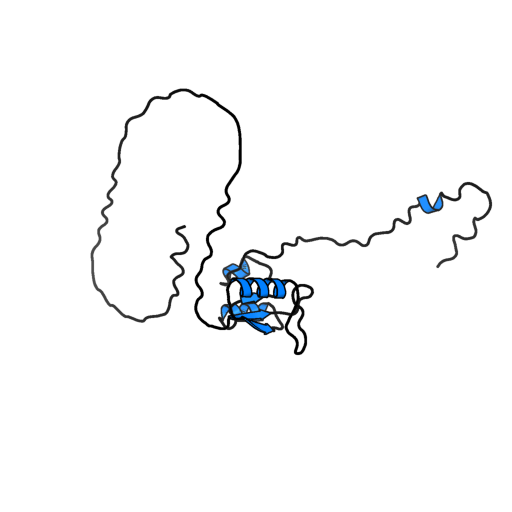00 92.94 90 TYR A C 1
ATOM 667 O O . TYR A 1 90 ? -4.766 -9.734 -8.179 1.00 92.94 90 TYR A O 1
ATOM 675 N N . GLY A 1 91 ? -3.740 -11.574 -7.442 1.00 93.44 91 GLY A N 1
ATOM 676 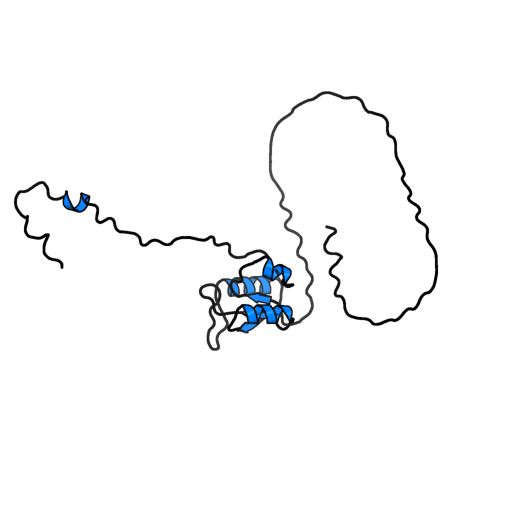C CA . GLY A 1 91 ? -2.384 -11.102 -7.714 1.00 93.44 91 GLY A CA 1
ATOM 677 C C . GLY A 1 91 ? -1.474 -11.272 -6.507 1.00 93.44 91 GLY A C 1
ATOM 678 O O . GLY A 1 91 ? -1.928 -11.583 -5.409 1.00 93.44 91 GLY A O 1
ATOM 679 N N . PHE A 1 92 ? -0.177 -11.035 -6.703 1.00 93.94 92 PHE A N 1
ATOM 680 C CA . PHE A 1 92 ? 0.838 -11.328 -5.687 1.00 93.94 92 PHE A CA 1
ATOM 681 C C . PHE A 1 92 ? 0.547 -10.682 -4.323 1.00 93.94 92 PHE A C 1
ATOM 683 O O . PHE A 1 92 ? 0.660 -11.334 -3.288 1.00 93.94 92 PHE A O 1
ATOM 690 N N . SER A 1 93 ? 0.170 -9.400 -4.308 1.00 93.44 93 SER A N 1
ATOM 691 C CA . SER A 1 93 ? -0.077 -8.681 -3.055 1.00 93.44 93 SER A CA 1
ATOM 692 C C . SER A 1 93 ? -1.403 -9.074 -2.403 1.00 93.44 93 SER A C 1
ATOM 694 O O . SER A 1 93 ? -1.498 -9.041 -1.179 1.00 93.44 93 SER A O 1
ATOM 696 N N . ILE A 1 94 ? -2.401 -9.466 -3.199 1.00 94.62 94 ILE A N 1
ATOM 697 C CA . ILE A 1 94 ? -3.696 -9.926 -2.688 1.00 94.62 94 ILE A CA 1
ATOM 698 C C . ILE A 1 94 ? -3.566 -11.314 -2.064 1.00 94.62 94 ILE A C 1
ATOM 700 O O . ILE A 1 94 ? -4.061 -11.535 -0.963 1.00 94.62 94 ILE A O 1
ATOM 704 N N . ASP A 1 95 ? -2.858 -12.227 -2.726 1.00 94.31 95 ASP A N 1
ATOM 705 C CA . ASP A 1 95 ? -2.646 -13.587 -2.228 1.00 94.31 95 ASP A CA 1
ATOM 706 C C . ASP A 1 95 ? -1.820 -13.578 -0.935 1.00 94.31 95 ASP A C 1
ATOM 708 O O . ASP A 1 95 ? -2.156 -14.271 0.024 1.00 94.31 95 ASP A O 1
ATOM 712 N N . LEU A 1 96 ? -0.792 -12.722 -0.869 1.00 94.00 96 LEU A N 1
ATOM 713 C CA . LEU A 1 96 ? -0.016 -12.501 0.351 1.00 94.00 96 LEU A CA 1
ATOM 714 C C . LEU A 1 96 ? -0.898 -11.998 1.501 1.00 94.00 96 LEU A C 1
ATOM 716 O O . LEU A 1 96 ? -0.787 -12.482 2.624 1.00 94.00 96 LEU A O 1
ATOM 720 N N . TRP A 1 97 ? -1.777 -11.033 1.230 1.00 94.88 97 TRP A N 1
ATOM 721 C CA . TRP A 1 97 ? -2.672 -10.492 2.247 1.00 94.88 97 TRP A CA 1
ATOM 722 C C . TRP A 1 97 ? -3.707 -11.511 2.724 1.00 94.88 97 TRP A C 1
ATOM 724 O O . TRP A 1 97 ? -3.924 -11.629 3.926 1.00 94.88 97 TRP A O 1
ATOM 734 N N . LYS A 1 98 ? -4.311 -12.275 1.807 1.00 94.12 98 LYS A N 1
ATOM 735 C CA . LYS A 1 98 ? -5.261 -13.345 2.144 1.00 94.12 98 LYS A CA 1
ATOM 736 C C . LYS A 1 98 ? -4.630 -14.367 3.091 1.00 94.12 98 LYS A C 1
ATOM 738 O O . LYS A 1 98 ? -5.284 -14.791 4.039 1.00 94.12 98 LYS A O 1
ATOM 743 N N . GLU A 1 99 ? -3.362 -14.718 2.880 1.00 95.25 99 GLU A N 1
ATOM 744 C CA . GLU A 1 99 ? -2.649 -15.639 3.770 1.00 95.25 99 GLU A CA 1
ATOM 745 C C . GLU A 1 99 ? -2.385 -15.028 5.155 1.00 95.25 99 GLU A C 1
ATOM 747 O O . GLU A 1 99 ? -2.620 -15.686 6.165 1.00 95.25 99 GLU A O 1
ATOM 752 N N . ILE A 1 100 ? -1.997 -13.749 5.223 1.00 93.44 100 ILE A N 1
ATOM 753 C CA . ILE A 1 100 ? -1.827 -13.030 6.498 1.00 93.44 100 ILE A CA 1
ATOM 754 C C . ILE A 1 100 ? -3.158 -12.939 7.257 1.00 93.44 100 ILE A C 1
ATOM 756 O O . ILE A 1 100 ? -3.209 -13.215 8.453 1.00 93.44 100 ILE A O 1
ATOM 760 N N . ALA A 1 101 ? -4.246 -12.586 6.571 1.00 93.75 101 ALA A N 1
ATOM 761 C CA . ALA A 1 101 ? -5.579 -12.509 7.163 1.00 93.75 101 ALA A CA 1
ATOM 762 C C . ALA A 1 101 ? -6.047 -13.878 7.679 1.00 93.75 101 ALA A C 1
ATOM 764 O O . ALA A 1 101 ? -6.629 -13.961 8.757 1.00 93.75 101 ALA A O 1
ATOM 765 N N . ARG A 1 102 ? -5.725 -14.961 6.956 1.00 93.88 102 ARG A N 1
ATOM 766 C CA . ARG A 1 102 ? -6.001 -16.342 7.370 1.00 93.88 102 ARG A CA 1
ATOM 767 C C . ARG A 1 102 ? -5.222 -16.740 8.624 1.00 93.88 102 ARG A C 1
ATOM 769 O O . ARG A 1 102 ? -5.783 -17.410 9.483 1.00 93.88 102 ARG A O 1
ATOM 776 N N . GLU A 1 103 ? -3.946 -16.369 8.730 1.00 94.56 103 GLU A N 1
ATOM 777 C CA . GLU A 1 103 ? -3.123 -16.655 9.917 1.00 94.56 103 GLU A CA 1
ATOM 778 C C . GLU A 1 103 ? -3.555 -15.856 11.152 1.00 94.56 103 GLU A C 1
ATOM 780 O O . GLU A 1 103 ? -3.422 -16.345 12.272 1.00 94.56 103 GLU A O 1
ATOM 785 N N . LEU A 1 104 ? -4.069 -14.641 10.948 1.00 91.81 104 LEU A N 1
ATOM 786 C CA . LEU A 1 104 ? -4.526 -13.747 12.013 1.00 91.81 104 LEU A CA 1
ATOM 787 C C . LEU A 1 104 ? -6.025 -13.877 12.328 1.00 91.81 104 LEU A C 1
ATOM 789 O O . LEU A 1 104 ? -6.503 -13.170 13.210 1.00 91.81 104 LEU A O 1
ATOM 793 N N . GLU A 1 105 ? -6.746 -14.756 11.625 1.00 92.31 105 GLU A N 1
ATOM 794 C CA . GLU A 1 105 ? -8.199 -14.955 11.754 1.00 92.31 105 GLU A CA 1
ATOM 795 C C . GLU A 1 105 ? -9.004 -13.648 11.582 1.00 92.31 105 GLU A C 1
ATOM 797 O O . GLU A 1 105 ? -9.989 -13.406 12.275 1.00 92.31 105 GLU A O 1
ATOM 802 N N . LEU A 1 106 ? -8.580 -12.793 10.644 1.00 92.19 106 LEU A N 1
ATOM 803 C CA . LEU A 1 106 ? -9.215 -11.503 10.359 1.00 92.19 106 LEU A CA 1
ATOM 804 C C . LEU A 1 106 ? -10.213 -11.611 9.202 1.00 92.19 106 LEU A C 1
ATOM 806 O O . LEU A 1 106 ? -9.890 -12.137 8.134 1.00 92.19 106 LEU A O 1
ATOM 810 N N . GLU A 1 107 ? -11.396 -11.024 9.373 1.00 92.62 107 GLU A N 1
ATOM 811 C CA . GLU A 1 107 ? -12.314 -10.774 8.261 1.00 92.62 107 GLU A CA 1
ATOM 812 C C . GLU A 1 107 ? -11.883 -9.513 7.507 1.00 92.62 107 GLU A C 1
ATOM 814 O O . GLU A 1 107 ? -11.590 -8.482 8.114 1.00 92.62 107 GLU A O 1
ATOM 819 N N . THR A 1 108 ? -11.823 -9.586 6.176 1.00 92.88 108 THR A N 1
ATOM 820 C CA . THR A 1 108 ? -11.324 -8.484 5.341 1.00 92.88 108 THR A CA 1
ATOM 821 C C . THR A 1 108 ? -12.242 -8.236 4.153 1.00 92.88 108 THR A C 1
ATOM 823 O O . THR A 1 108 ? -12.707 -9.185 3.524 1.00 92.88 108 THR A O 1
ATOM 826 N N . GLU A 1 109 ? -12.474 -6.966 3.831 1.00 93.38 109 GLU A N 1
ATOM 827 C CA . GLU A 1 109 ? -13.229 -6.534 2.655 1.00 93.38 109 GLU A CA 1
ATOM 828 C C . GLU A 1 109 ? -12.340 -5.667 1.762 1.00 93.38 109 GLU A C 1
ATOM 830 O O . GLU A 1 109 ? -11.711 -4.712 2.223 1.00 93.38 109 GLU A O 1
ATOM 835 N N . PHE A 1 110 ? -12.282 -5.998 0.472 1.00 93.69 110 PHE A N 1
ATOM 836 C CA . PHE A 1 110 ? -11.472 -5.262 -0.492 1.00 93.69 110 PHE A CA 1
ATOM 837 C C . PHE A 1 110 ? -12.256 -4.104 -1.110 1.00 93.69 110 PHE A C 1
ATOM 839 O O . PHE A 1 110 ? -13.284 -4.307 -1.753 1.00 93.69 110 PHE A O 1
ATOM 846 N N . VAL A 1 111 ? -11.725 -2.889 -0.984 1.00 93.62 111 VAL A N 1
ATOM 847 C CA . VAL A 1 111 ? -12.314 -1.666 -1.536 1.00 93.62 111 VAL A CA 1
ATOM 848 C C . VAL A 1 111 ? -11.417 -1.141 -2.661 1.00 93.62 111 VAL A C 1
ATOM 850 O O . VAL A 1 111 ? -10.290 -0.721 -2.388 1.00 93.62 111 VAL A O 1
ATOM 853 N N . PRO A 1 112 ? -11.858 -1.157 -3.929 1.00 93.44 112 PRO A N 1
ATOM 854 C CA . PRO A 1 112 ? -11.051 -0.654 -5.034 1.00 93.44 112 PRO A CA 1
ATOM 855 C C . PRO A 1 112 ? -10.999 0.882 -5.057 1.00 93.44 112 PRO A C 1
ATOM 857 O O . PRO A 1 112 ? -11.999 1.563 -4.837 1.00 93.44 112 PRO A O 1
ATOM 860 N N . PHE A 1 113 ? -9.821 1.422 -5.366 1.00 94.38 113 PHE A N 1
ATOM 861 C CA . PHE A 1 113 ? -9.544 2.844 -5.559 1.00 94.38 113 PHE A CA 1
ATOM 862 C C . PHE A 1 113 ? -8.836 3.079 -6.894 1.00 94.38 113 PHE A C 1
ATOM 864 O O . PHE A 1 113 ? -7.944 2.323 -7.284 1.00 94.38 113 PHE A O 1
ATOM 871 N N . ASP A 1 114 ? -9.163 4.195 -7.546 1.00 91.94 114 ASP A N 1
ATOM 872 C CA . ASP A 1 114 ? -8.552 4.579 -8.823 1.00 91.94 114 ASP A CA 1
ATOM 873 C C . ASP A 1 114 ? -7.106 5.077 -8.658 1.00 91.94 114 ASP A C 1
ATOM 875 O O . ASP A 1 114 ? -6.249 4.869 -9.519 1.00 91.94 114 ASP A O 1
ATOM 879 N N . ASP A 1 115 ? -6.798 5.719 -7.527 1.00 93.12 115 ASP A N 1
ATOM 880 C CA . ASP A 1 115 ? -5.583 6.507 -7.328 1.00 93.12 115 ASP A CA 1
ATOM 881 C C . ASP A 1 115 ? -4.870 6.197 -6.004 1.00 93.12 115 ASP A C 1
ATOM 883 O O . ASP A 1 115 ? -5.479 6.039 -4.950 1.00 93.12 115 ASP A O 1
ATOM 887 N N . VAL A 1 116 ? -3.531 6.160 -6.032 1.00 92.12 116 VAL A N 1
ATOM 888 C CA . VAL A 1 116 ? -2.726 5.929 -4.815 1.00 92.12 116 VAL A CA 1
ATOM 889 C C . VAL A 1 116 ? -2.840 7.100 -3.829 1.00 92.12 116 VAL A C 1
ATOM 891 O O . VAL A 1 116 ? -2.994 6.845 -2.639 1.00 92.12 116 VAL A O 1
ATOM 894 N N . PRO A 1 117 ? -2.790 8.381 -4.254 1.00 92.62 117 PRO A N 1
ATOM 895 C CA . PRO A 1 117 ? -2.961 9.493 -3.321 1.00 92.62 117 PRO A CA 1
ATOM 896 C C . PRO A 1 117 ? -4.320 9.484 -2.612 1.00 92.62 117 PRO A C 1
ATOM 898 O O . PRO A 1 117 ? -4.377 9.758 -1.417 1.00 92.62 117 PRO A O 1
ATOM 901 N N . THR A 1 118 ? -5.406 9.144 -3.314 1.00 94.06 118 THR A N 1
ATOM 902 C CA . THR A 1 118 ? -6.750 9.097 -2.717 1.00 94.06 118 THR A CA 1
ATOM 903 C C . THR A 1 118 ? -6.886 7.937 -1.738 1.00 94.06 118 THR A C 1
ATOM 905 O O . THR A 1 118 ? -7.465 8.124 -0.670 1.00 94.06 118 THR A O 1
ATOM 908 N N . LEU A 1 119 ? -6.284 6.785 -2.052 1.00 94.62 119 LEU A N 1
ATOM 909 C CA . LEU A 1 119 ? -6.159 5.650 -1.141 1.00 94.62 119 LEU A CA 1
ATOM 910 C C . LEU A 1 119 ? -5.383 6.025 0.133 1.00 94.62 119 LEU A C 1
ATOM 912 O O . LEU A 1 119 ? -5.848 5.766 1.239 1.00 94.62 119 LEU A O 1
ATOM 916 N N . LEU A 1 120 ? -4.233 6.690 0.000 1.00 93.81 120 LEU A N 1
ATOM 917 C CA . LEU A 1 120 ? -3.433 7.129 1.151 1.00 93.81 120 LEU A CA 1
ATOM 918 C C . LEU A 1 120 ? -4.179 8.144 2.029 1.00 93.81 120 LEU A C 1
ATOM 920 O O . LEU A 1 120 ? -4.119 8.069 3.255 1.00 93.81 120 LEU A O 1
ATOM 924 N N . GLU A 1 121 ? -4.921 9.073 1.426 1.00 93.94 121 GLU A N 1
ATOM 925 C CA . GLU A 1 121 ? -5.786 9.984 2.181 1.00 93.94 121 GLU A CA 1
ATOM 926 C C . GLU A 1 121 ? -6.963 9.252 2.842 1.00 93.94 121 GLU A C 1
ATOM 928 O O . GLU A 1 121 ? -7.356 9.614 3.949 1.00 93.94 121 GLU A O 1
ATOM 933 N N . ALA A 1 122 ? -7.511 8.206 2.215 1.00 94.12 122 ALA A N 1
ATOM 934 C CA . ALA A 1 122 ? -8.554 7.382 2.820 1.00 94.12 122 ALA A CA 1
ATOM 935 C C . ALA A 1 122 ? -8.051 6.659 4.080 1.00 94.12 122 ALA A C 1
ATOM 937 O O . ALA A 1 122 ? -8.767 6.658 5.083 1.00 94.12 122 ALA A O 1
ATOM 938 N N . VAL A 1 123 ? -6.812 6.153 4.067 1.00 93.88 123 VAL A N 1
ATOM 939 C CA . VAL A 1 123 ? -6.162 5.571 5.255 1.00 93.88 123 VAL A CA 1
ATOM 940 C C . VAL A 1 123 ? -5.970 6.620 6.348 1.00 93.88 123 VAL A C 1
ATOM 942 O O . VAL A 1 123 ? -6.377 6.413 7.487 1.00 93.88 123 VAL A O 1
ATOM 945 N N . LYS A 1 124 ? -5.457 7.811 6.009 1.00 92.31 124 LYS A N 1
ATOM 946 C CA . LYS A 1 124 ? -5.305 8.914 6.982 1.00 92.31 124 LYS A CA 1
ATOM 947 C C . LYS A 1 124 ? -6.631 9.335 7.617 1.00 92.31 124 LYS A C 1
ATOM 949 O O . LYS A 1 124 ? -6.674 9.759 8.770 1.00 92.31 124 LYS A O 1
ATOM 954 N N . GLN A 1 125 ? -7.717 9.245 6.856 1.00 93.44 125 GLN A N 1
ATOM 955 C CA . GLN A 1 125 ? -9.068 9.557 7.315 1.00 93.44 125 GLN A CA 1
ATOM 956 C C . GLN A 1 125 ? -9.730 8.397 8.076 1.00 93.44 125 GLN A C 1
ATOM 958 O O . GLN A 1 125 ? -10.862 8.568 8.521 1.00 93.44 125 GLN A O 1
ATOM 963 N N . ASN A 1 126 ? -9.047 7.257 8.254 1.00 91.50 126 ASN A N 1
ATOM 964 C CA . ASN A 1 126 ? -9.594 6.014 8.812 1.00 91.50 126 ASN A CA 1
ATOM 965 C C . ASN A 1 126 ? -10.869 5.550 8.083 1.00 91.50 126 ASN A C 1
ATOM 967 O O . ASN A 1 126 ? -11.796 5.033 8.699 1.00 91.50 126 ASN A O 1
ATOM 971 N N . ARG A 1 127 ? -10.955 5.797 6.768 1.00 92.00 127 ARG A N 1
ATOM 972 C CA . ARG A 1 127 ? -11.997 5.199 5.915 1.00 92.00 127 ARG A CA 1
ATOM 973 C C . ARG A 1 127 ? -11.629 3.795 5.462 1.00 92.00 127 ARG A C 1
ATOM 975 O O . ARG A 1 127 ? -12.500 3.070 5.024 1.00 92.00 127 ARG A O 1
ATOM 982 N N . VAL A 1 128 ? -10.343 3.480 5.499 1.00 93.50 128 VAL A N 1
ATOM 983 C CA . VAL A 1 128 ? -9.750 2.200 5.135 1.00 93.50 128 VAL A CA 1
ATOM 984 C C . VAL A 1 128 ? -8.662 1.941 6.166 1.00 93.50 128 VAL A C 1
ATOM 986 O O . VAL A 1 128 ? -7.929 2.872 6.506 1.00 93.50 128 VAL A O 1
ATOM 989 N N . ASP A 1 129 ? -8.547 0.712 6.649 1.00 92.69 129 ASP A N 1
ATOM 990 C CA . ASP A 1 129 ? -7.582 0.362 7.692 1.00 92.69 129 ASP A CA 1
ATOM 991 C C . ASP A 1 129 ? -6.208 0.030 7.098 1.00 92.69 129 ASP A C 1
ATOM 993 O O . ASP A 1 129 ? -5.173 0.374 7.668 1.00 92.69 129 ASP A O 1
ATOM 997 N N . VAL A 1 130 ? -6.184 -0.615 5.925 1.00 93.81 130 VAL A N 1
ATOM 998 C CA . VAL A 1 130 ? -4.952 -1.068 5.261 1.00 93.81 130 VAL A CA 1
ATOM 999 C C . VAL A 1 130 ? -4.978 -0.734 3.773 1.00 93.81 130 VAL A C 1
ATOM 1001 O O . VAL A 1 130 ? -5.987 -0.918 3.105 1.00 93.81 130 VAL A O 1
ATOM 1004 N N . ALA A 1 131 ? -3.851 -0.277 3.222 1.00 94.56 131 ALA A N 1
ATOM 1005 C CA . ALA A 1 131 ? -3.709 0.017 1.795 1.00 94.56 131 ALA A CA 1
ATOM 1006 C C . ALA A 1 131 ? -2.708 -0.921 1.104 1.00 94.56 131 ALA A C 1
ATOM 1008 O O . ALA A 1 131 ? -1.546 -1.011 1.504 1.00 94.56 131 ALA A O 1
ATOM 1009 N N . ILE A 1 132 ? -3.136 -1.550 0.007 1.00 93.69 132 ILE A N 1
ATOM 1010 C CA . ILE A 1 132 ? -2.339 -2.470 -0.813 1.00 93.69 132 ILE A CA 1
ATOM 1011 C C . ILE A 1 132 ? -2.348 -1.982 -2.268 1.00 93.69 132 ILE A C 1
ATOM 1013 O O . ILE A 1 132 ? -3.280 -2.228 -3.027 1.00 93.69 132 ILE A O 1
ATOM 1017 N N . ALA A 1 133 ? -1.294 -1.265 -2.667 1.00 89.75 133 ALA A N 1
ATOM 1018 C CA . ALA A 1 133 ? -1.206 -0.663 -4.003 1.00 89.75 133 ALA A CA 1
ATOM 1019 C C . ALA A 1 133 ? 0.243 -0.403 -4.465 1.00 89.75 133 ALA A C 1
ATOM 1021 O O . ALA A 1 133 ? 0.536 0.675 -4.981 1.00 89.75 133 ALA A O 1
ATOM 1022 N N . ALA A 1 134 ? 1.171 -1.344 -4.229 1.00 87.62 134 ALA A N 1
ATOM 1023 C CA . ALA A 1 134 ? 2.597 -1.195 -4.580 1.00 87.62 134 ALA A CA 1
ATOM 1024 C C . ALA A 1 134 ? 3.179 0.176 -4.157 1.00 87.62 134 ALA A C 1
ATOM 1026 O O . ALA A 1 134 ? 3.774 0.919 -4.940 1.00 87.62 134 ALA A O 1
ATOM 1027 N N . ILE A 1 135 ? 2.927 0.550 -2.903 1.00 90.06 135 ILE A N 1
ATOM 1028 C CA . ILE A 1 135 ? 3.171 1.898 -2.396 1.00 90.06 135 ILE A CA 1
ATOM 1029 C C . ILE A 1 135 ? 4.647 2.041 -2.027 1.00 90.06 135 ILE A C 1
ATOM 1031 O O . ILE A 1 135 ? 5.128 1.394 -1.100 1.00 90.06 135 ILE A O 1
ATOM 1035 N N . SER A 1 136 ? 5.364 2.927 -2.721 1.00 89.31 136 SER A N 1
ATOM 1036 C CA . SER A 1 136 ? 6.741 3.261 -2.348 1.00 89.31 136 SER A CA 1
ATOM 1037 C C . SER A 1 136 ? 6.792 3.946 -0.983 1.00 89.31 136 SER A C 1
ATOM 1039 O O . SER A 1 136 ? 6.104 4.952 -0.762 1.00 89.31 136 SER A O 1
ATOM 1041 N N . ILE A 1 137 ? 7.645 3.420 -0.105 1.00 90.00 137 ILE A N 1
ATOM 1042 C CA . ILE A 1 137 ? 7.945 3.992 1.208 1.00 90.00 137 ILE A CA 1
ATOM 1043 C C . ILE A 1 137 ? 8.869 5.196 1.000 1.00 90.00 137 ILE A C 1
ATOM 1045 O O . ILE A 1 137 ? 9.949 5.073 0.418 1.00 90.00 137 ILE A O 1
ATOM 1049 N N . THR A 1 138 ? 8.427 6.375 1.434 1.00 90.44 138 THR A N 1
ATOM 1050 C CA . THR A 1 138 ? 9.204 7.619 1.366 1.00 90.44 138 THR A CA 1
ATOM 1051 C C . THR A 1 138 ? 9.076 8.386 2.677 1.00 90.44 138 THR A C 1
ATOM 1053 O O . THR A 1 138 ? 8.017 8.380 3.305 1.00 90.44 138 THR A O 1
ATOM 1056 N N . ALA A 1 139 ? 10.133 9.110 3.054 1.00 90.00 139 ALA A N 1
ATOM 1057 C CA . ALA A 1 139 ? 10.154 9.893 4.292 1.00 90.00 139 ALA A CA 1
ATOM 1058 C C . ALA A 1 139 ? 9.045 10.961 4.345 1.00 90.00 139 ALA A C 1
ATOM 1060 O O . ALA A 1 139 ? 8.522 11.262 5.411 1.00 90.00 139 ALA A O 1
ATOM 1061 N N . GLU A 1 140 ? 8.652 11.519 3.196 1.00 91.88 140 GLU A N 1
ATOM 1062 C CA . GLU A 1 140 ? 7.547 12.481 3.114 1.00 91.88 140 GLU A CA 1
ATOM 1063 C C . GLU A 1 140 ? 6.204 11.850 3.509 1.00 91.88 140 GLU A C 1
ATOM 1065 O O . GLU A 1 140 ? 5.403 12.478 4.197 1.00 91.88 140 GLU A O 1
ATOM 1070 N N . ARG A 1 141 ? 5.952 10.596 3.114 1.00 91.75 141 ARG A N 1
ATOM 1071 C CA . ARG A 1 141 ? 4.705 9.892 3.445 1.00 91.75 141 ARG A CA 1
ATOM 1072 C C . ARG A 1 141 ? 4.647 9.520 4.921 1.00 91.75 141 ARG A C 1
ATOM 1074 O O . ARG A 1 141 ? 3.620 9.758 5.547 1.00 91.75 141 ARG A O 1
ATOM 1081 N N . GLU A 1 142 ? 5.753 9.034 5.476 1.00 91.00 142 GLU A N 1
ATOM 1082 C CA . GLU A 1 142 ? 5.879 8.763 6.914 1.00 91.00 142 GLU A CA 1
ATOM 1083 C C . GLU A 1 142 ? 5.690 10.037 7.748 1.00 91.00 142 GLU A C 1
ATOM 1085 O O . GLU A 1 142 ? 4.905 10.062 8.695 1.00 91.00 142 GLU A O 1
ATOM 1090 N N . ALA A 1 143 ? 6.324 11.145 7.344 1.00 89.88 143 ALA A N 1
ATOM 1091 C CA . ALA A 1 143 ? 6.167 12.438 8.011 1.00 89.88 143 ALA A CA 1
ATOM 1092 C C . ALA A 1 143 ? 4.722 12.971 7.969 1.00 89.88 143 ALA A C 1
ATOM 1094 O O . ALA A 1 143 ? 4.320 13.732 8.849 1.00 89.88 143 ALA A O 1
ATOM 1095 N N . ASN A 1 144 ? 3.930 12.548 6.979 1.00 87.69 144 ASN A N 1
ATOM 1096 C CA . ASN A 1 144 ? 2.519 12.903 6.826 1.00 87.69 144 ASN A CA 1
ATOM 1097 C C . ASN A 1 144 ? 1.560 12.010 7.642 1.00 87.69 144 ASN A C 1
ATOM 1099 O O . ASN A 1 144 ? 0.344 12.092 7.441 1.00 87.69 144 ASN A O 1
ATOM 1103 N N . GLY A 1 145 ? 2.086 11.201 8.570 1.00 85.69 145 GLY A N 1
ATOM 1104 C CA . GLY A 1 145 ? 1.300 10.403 9.516 1.00 85.69 145 GLY A CA 1
ATOM 1105 C C . GLY A 1 145 ? 0.808 9.069 8.956 1.00 85.69 145 GLY A C 1
ATOM 1106 O O . GLY A 1 145 ? -0.248 8.602 9.373 1.00 85.69 145 GLY A O 1
ATOM 1107 N N . LEU A 1 146 ? 1.528 8.494 7.989 1.00 91.56 146 LEU A N 1
ATOM 1108 C CA . LEU A 1 146 ? 1.292 7.140 7.488 1.00 91.56 146 LEU A CA 1
ATOM 1109 C C . LEU A 1 146 ? 2.303 6.181 8.118 1.00 91.56 146 LEU A C 1
ATOM 1111 O O . LEU A 1 146 ? 3.508 6.394 7.988 1.00 91.56 146 LEU A O 1
ATOM 1115 N N . ASP A 1 147 ? 1.811 5.111 8.734 1.00 91.44 147 ASP A N 1
ATOM 1116 C CA . ASP A 1 147 ? 2.645 4.027 9.247 1.00 91.44 147 ASP A CA 1
ATOM 1117 C C . ASP A 1 147 ? 2.781 2.926 8.182 1.00 91.44 147 ASP A C 1
ATOM 1119 O O . ASP A 1 147 ? 1.788 2.474 7.607 1.00 91.44 147 ASP A O 1
ATOM 1123 N N . PHE A 1 148 ? 4.014 2.495 7.903 1.00 92.12 148 PHE A N 1
ATOM 1124 C CA . PHE A 1 148 ? 4.303 1.428 6.941 1.00 92.12 148 PHE A CA 1
ATOM 1125 C C . PHE A 1 148 ? 4.732 0.138 7.640 1.00 92.12 148 PHE A C 1
ATOM 1127 O O . PHE A 1 148 ? 5.404 0.151 8.671 1.00 92.12 148 PHE A O 1
ATOM 1134 N N . SER A 1 149 ? 4.376 -0.990 7.029 1.00 91.38 149 SER A N 1
ATOM 1135 C CA . SER A 1 149 ? 4.931 -2.296 7.370 1.00 91.38 149 SER A CA 1
ATOM 1136 C C . SER A 1 149 ? 6.327 -2.480 6.762 1.00 91.38 149 SER A C 1
ATOM 1138 O O . SER A 1 149 ? 6.874 -1.602 6.086 1.00 91.38 149 SER A O 1
ATOM 1140 N N . TYR A 1 150 ? 6.919 -3.654 6.984 1.00 91.12 150 TYR A N 1
ATOM 1141 C CA . TYR A 1 150 ? 8.152 -4.023 6.300 1.00 91.12 150 TYR A CA 1
ATOM 1142 C C . TYR A 1 150 ? 7.949 -4.092 4.776 1.00 91.12 150 TYR A C 1
ATOM 1144 O O . TYR A 1 150 ? 6.918 -4.586 4.310 1.00 91.12 150 TYR A O 1
ATOM 1152 N N . PRO A 1 151 ? 8.932 -3.634 3.978 1.00 91.06 151 PRO A N 1
ATOM 1153 C CA . PRO A 1 151 ? 8.813 -3.645 2.528 1.00 91.06 151 PRO A CA 1
ATOM 1154 C C . PRO A 1 151 ? 8.723 -5.082 2.002 1.00 91.06 151 PRO A C 1
ATOM 1156 O O . PRO A 1 151 ? 9.633 -5.883 2.199 1.00 91.06 151 PRO A O 1
ATOM 1159 N N . ILE A 1 152 ? 7.645 -5.385 1.276 1.00 88.94 152 ILE A N 1
ATOM 1160 C CA . ILE A 1 152 ? 7.431 -6.697 0.638 1.00 88.94 152 ILE A CA 1
ATOM 1161 C C . ILE A 1 152 ? 8.190 -6.851 -0.688 1.00 88.94 152 ILE A C 1
ATOM 1163 O O . ILE A 1 152 ? 8.377 -7.959 -1.183 1.00 88.94 152 ILE A O 1
ATOM 1167 N N . TYR A 1 153 ? 8.604 -5.734 -1.291 1.00 87.56 153 TYR A N 1
ATOM 1168 C CA . TYR A 1 153 ? 9.273 -5.704 -2.584 1.00 87.56 153 TYR A CA 1
ATOM 1169 C C . TYR A 1 153 ? 10.308 -4.582 -2.610 1.00 87.56 153 TYR A C 1
ATOM 1171 O O . TYR A 1 153 ? 9.982 -3.418 -2.382 1.00 87.56 153 TYR A O 1
ATOM 1179 N N . GLN A 1 154 ? 11.561 -4.933 -2.902 1.00 86.06 154 GLN A N 1
ATOM 1180 C CA . GLN A 1 154 ? 12.660 -3.982 -3.015 1.00 86.06 154 GLN A CA 1
ATOM 1181 C C . GLN A 1 154 ? 13.232 -4.039 -4.432 1.00 86.06 154 GLN A C 1
ATOM 1183 O O . GLN A 1 154 ? 13.946 -4.972 -4.795 1.00 86.06 154 GLN A O 1
ATOM 1188 N N . SER A 1 155 ? 12.929 -3.018 -5.230 1.00 82.62 155 SER A N 1
ATOM 1189 C CA . SER A 1 155 ? 13.507 -2.824 -6.562 1.00 82.62 155 SER A CA 1
ATOM 1190 C C . SER A 1 155 ? 14.461 -1.637 -6.581 1.00 82.62 155 SER A C 1
ATOM 1192 O O . SER A 1 155 ? 14.189 -0.601 -5.976 1.00 82.62 155 SER A O 1
ATOM 1194 N N . GLY A 1 156 ? 15.560 -1.771 -7.321 1.00 86.69 156 GLY A N 1
ATOM 1195 C CA . GLY A 1 156 ? 16.442 -0.659 -7.674 1.00 86.69 156 GLY A CA 1
ATOM 1196 C C . GLY A 1 156 ? 16.190 -0.174 -9.101 1.00 86.69 156 GLY A C 1
ATOM 1197 O O . GLY A 1 156 ? 15.584 -0.881 -9.906 1.00 86.69 156 GLY A O 1
ATOM 1198 N N . LEU A 1 157 ? 16.692 1.018 -9.435 1.00 90.06 157 LEU A N 1
ATOM 1199 C CA . LEU A 1 157 ? 16.706 1.494 -10.818 1.00 90.06 157 LEU A CA 1
ATOM 1200 C C . LEU A 1 157 ? 17.567 0.556 -11.674 1.00 90.06 157 LEU A C 1
ATOM 1202 O O . LEU A 1 157 ? 18.738 0.326 -11.373 1.00 90.06 157 LEU A O 1
ATOM 1206 N N . GLN A 1 158 ? 16.988 0.039 -12.753 1.00 91.25 158 GLN A N 1
ATOM 1207 C CA . GLN A 1 158 ? 17.663 -0.845 -13.698 1.00 91.25 158 GLN A CA 1
ATOM 1208 C C . GLN A 1 158 ? 17.402 -0.374 -15.130 1.00 91.25 158 GLN A C 1
ATOM 1210 O O . GLN A 1 158 ? 16.329 0.141 -15.439 1.00 91.25 158 GLN A O 1
ATOM 1215 N N . LEU A 1 159 ? 18.393 -0.547 -16.008 1.00 93.00 159 LEU A N 1
ATOM 1216 C CA . LEU A 1 159 ? 18.280 -0.228 -17.430 1.00 93.00 159 LEU A CA 1
ATOM 1217 C C . LEU A 1 159 ? 18.089 -1.518 -18.224 1.00 93.00 159 LEU A C 1
ATOM 1219 O O . LEU A 1 159 ? 18.988 -2.357 -18.288 1.00 93.00 159 LEU A O 1
ATOM 1223 N N . LEU A 1 160 ? 16.923 -1.660 -18.849 1.00 92.81 160 LEU A N 1
ATOM 1224 C CA . LEU A 1 160 ? 16.661 -2.744 -19.783 1.00 92.81 160 LEU A CA 1
ATOM 1225 C C . LEU A 1 160 ? 17.160 -2.335 -21.171 1.00 92.81 160 LEU A C 1
ATOM 1227 O O . LEU A 1 160 ? 16.604 -1.439 -21.804 1.00 92.81 160 LEU A O 1
ATOM 1231 N N . VAL A 1 161 ? 18.206 -3.003 -21.652 1.00 92.19 161 VAL A N 1
ATOM 1232 C CA . VAL A 1 161 ? 18.679 -2.859 -23.032 1.00 92.19 161 VAL A CA 1
ATOM 1233 C C . VAL A 1 161 ? 18.181 -4.031 -23.863 1.00 92.19 161 VAL A C 1
ATOM 1235 O O . VAL A 1 161 ? 18.168 -5.176 -23.405 1.00 92.19 161 VAL A O 1
ATOM 1238 N N . SER A 1 162 ? 17.772 -3.757 -25.103 1.00 91.62 162 SER A N 1
ATOM 1239 C CA . SER A 1 162 ? 17.512 -4.833 -26.057 1.00 91.62 162 SER A CA 1
ATOM 1240 C C . SER A 1 162 ? 18.776 -5.673 -26.197 1.00 91.62 162 SER A C 1
ATOM 1242 O O . SER A 1 162 ? 19.881 -5.131 -26.300 1.00 91.62 162 SER A O 1
ATOM 1244 N N . ARG A 1 163 ? 18.619 -7.000 -26.219 1.00 85.69 163 ARG A N 1
ATOM 1245 C CA . ARG A 1 163 ? 19.717 -7.895 -26.569 1.00 85.69 163 ARG A CA 1
ATOM 1246 C C . ARG A 1 163 ? 20.063 -7.626 -28.033 1.00 85.69 163 ARG A C 1
ATOM 1248 O O . ARG A 1 163 ? 19.470 -8.213 -28.936 1.00 85.69 163 ARG A O 1
ATOM 1255 N N . GLN A 1 164 ? 21.015 -6.727 -28.267 1.00 77.62 164 GLN A N 1
ATOM 1256 C CA . GLN A 1 164 ? 21.655 -6.558 -29.563 1.00 77.62 164 GLN A CA 1
ATOM 1257 C C . GLN A 1 164 ? 22.212 -7.927 -29.951 1.00 77.62 164 GLN A C 1
ATOM 1259 O O . GLN A 1 164 ? 23.137 -8.447 -29.329 1.00 77.62 164 GLN A O 1
ATOM 1264 N N . LYS A 1 165 ? 21.593 -8.558 -30.951 1.00 67.94 165 LYS A N 1
ATOM 1265 C CA . LYS A 1 165 ? 22.216 -9.680 -31.637 1.00 67.94 165 LYS A CA 1
ATOM 1266 C C . LYS A 1 165 ? 23.365 -9.054 -32.400 1.00 67.94 165 LYS A C 1
ATOM 1268 O O . LYS A 1 165 ? 23.120 -8.438 -33.435 1.00 67.94 165 LYS A O 1
ATOM 1273 N N . GLU A 1 166 ? 24.577 -9.162 -31.864 1.00 67.75 166 GLU A N 1
ATOM 1274 C CA . GLU A 1 166 ? 25.782 -8.790 -32.589 1.00 67.75 166 GLU A CA 1
ATOM 1275 C C . GLU A 1 166 ? 25.711 -9.469 -33.960 1.00 67.75 166 GLU A C 1
ATOM 1277 O O . GLU A 1 166 ? 25.925 -10.675 -34.101 1.00 67.75 166 GLU A O 1
ATOM 1282 N N . ARG A 1 167 ? 25.381 -8.706 -35.006 1.00 64.69 167 ARG A N 1
ATOM 1283 C CA . ARG A 1 167 ? 25.753 -9.079 -36.367 1.00 64.69 167 ARG A CA 1
ATOM 1284 C C . ARG A 1 167 ? 27.241 -8.788 -36.448 1.00 64.69 167 ARG A C 1
ATOM 1286 O O . ARG A 1 167 ? 27.659 -7.783 -37.009 1.00 64.69 167 ARG A O 1
ATOM 1293 N N . GLY A 1 168 ? 28.017 -9.620 -35.754 1.00 57.59 168 GLY A N 1
ATOM 1294 C CA . GLY A 1 168 ? 29.456 -9.492 -35.696 1.00 57.59 168 GLY A CA 1
ATOM 1295 C C . GLY A 1 168 ? 29.993 -9.486 -37.118 1.00 57.59 168 GLY A C 1
ATOM 1296 O O . GLY A 1 168 ? 29.545 -10.262 -37.961 1.00 57.59 168 GLY A O 1
ATOM 1297 N N . TRP A 1 169 ? 30.977 -8.634 -37.382 1.00 54.28 169 TRP A N 1
ATOM 1298 C CA . TRP A 1 169 ? 31.738 -8.640 -38.634 1.00 54.28 169 TRP A CA 1
ATOM 1299 C C . TRP A 1 169 ? 32.321 -10.037 -38.942 1.00 54.28 169 TRP A C 1
ATOM 1301 O O . TRP A 1 169 ? 32.509 -10.406 -40.099 1.00 54.28 169 TRP A O 1
ATOM 1311 N N . HIS A 1 170 ? 32.499 -10.866 -37.905 1.00 55.81 170 HIS A N 1
ATOM 1312 C CA . HIS A 1 170 ? 32.839 -12.292 -37.980 1.00 55.81 170 HIS A CA 1
ATOM 1313 C C . HIS A 1 170 ? 31.804 -13.163 -38.720 1.00 55.81 170 HIS A C 1
ATOM 1315 O O . HIS A 1 170 ? 32.128 -14.257 -39.170 1.00 55.81 170 HIS A O 1
ATOM 1321 N N . SER A 1 171 ? 30.573 -12.679 -38.907 1.00 54.84 171 SER A N 1
ATOM 1322 C CA . SER A 1 171 ? 29.570 -13.313 -39.770 1.00 54.84 171 SER A CA 1
ATOM 1323 C C . SER A 1 171 ? 29.906 -13.168 -41.257 1.00 54.84 171 SER A C 1
ATOM 1325 O O . SER A 1 171 ? 29.377 -13.927 -42.063 1.00 54.84 171 SER A O 1
ATOM 1327 N N . CYS A 1 172 ? 30.754 -12.206 -41.629 1.00 51.03 172 CYS A N 1
ATOM 1328 C CA . CYS A 1 172 ? 31.166 -11.968 -43.013 1.00 51.03 172 CYS A CA 1
ATOM 1329 C C . CYS A 1 172 ? 32.489 -12.674 -43.365 1.00 51.03 172 CYS A C 1
ATOM 1331 O O . CYS A 1 172 ? 32.848 -12.771 -44.534 1.00 51.03 172 CYS A O 1
ATOM 1333 N N . SER A 1 173 ? 33.225 -13.193 -42.375 1.00 56.53 173 SER A N 1
ATOM 1334 C CA . SER A 1 173 ? 34.489 -13.906 -42.607 1.00 56.53 173 SER A CA 1
ATOM 1335 C C . SER A 1 173 ? 34.332 -15.421 -42.781 1.00 56.53 173 SER A C 1
ATOM 1337 O O . SER A 1 173 ? 35.319 -16.095 -43.054 1.00 56.53 173 SER A O 1
ATOM 1339 N N . ALA A 1 174 ? 33.119 -15.974 -42.660 1.00 52.62 174 ALA A N 1
ATOM 1340 C CA . ALA A 1 174 ? 32.874 -17.414 -42.811 1.00 52.62 174 ALA A CA 1
ATOM 1341 C C . ALA A 1 174 ? 32.864 -17.909 -44.275 1.00 52.62 174 ALA A C 1
ATOM 1343 O O . ALA A 1 174 ? 32.694 -19.100 -44.516 1.00 52.62 174 ALA A O 1
ATOM 1344 N N . THR A 1 175 ? 33.082 -17.028 -45.256 1.00 53.75 175 THR A N 1
ATOM 1345 C CA . THR A 1 175 ? 33.196 -17.389 -46.680 1.00 53.75 175 THR A CA 1
ATOM 1346 C C . THR A 1 175 ? 34.412 -16.718 -47.320 1.00 53.75 175 THR A C 1
ATOM 1348 O O . THR A 1 175 ? 34.301 -16.019 -48.321 1.00 53.75 175 THR A O 1
ATOM 1351 N N . TRP A 1 176 ? 35.591 -16.887 -46.723 1.00 49.19 176 TRP A N 1
ATOM 1352 C CA . TRP A 1 176 ? 36.875 -16.554 -47.355 1.00 49.19 176 TRP A CA 1
ATOM 1353 C C . TRP A 1 176 ? 37.617 -17.850 -47.699 1.00 49.19 176 TRP A C 1
ATOM 1355 O O . TRP A 1 176 ? 38.688 -18.130 -47.170 1.00 49.19 176 TRP A O 1
ATOM 1365 N N . GLY A 1 177 ? 36.983 -18.683 -48.529 1.00 52.19 177 GLY A N 1
ATOM 1366 C CA . GLY A 1 177 ? 37.494 -20.008 -48.892 1.00 52.19 177 GLY A CA 1
ATOM 1367 C C . GLY A 1 177 ? 37.346 -20.371 -50.364 1.00 52.19 177 GLY A C 1
ATOM 1368 O O . GLY A 1 177 ? 38.272 -20.951 -50.910 1.00 52.19 177 GLY A O 1
ATOM 1369 N N . ASP A 1 178 ? 36.268 -19.965 -51.039 1.00 49.78 178 ASP A N 1
ATOM 1370 C CA . ASP A 1 178 ? 36.043 -20.367 -52.429 1.00 49.78 178 ASP A CA 1
ATOM 1371 C C . ASP A 1 178 ? 35.622 -19.166 -53.275 1.00 49.78 178 ASP A C 1
ATOM 1373 O O . ASP A 1 178 ? 34.604 -18.514 -53.039 1.00 49.78 178 ASP A O 1
ATOM 1377 N N . GLY A 1 179 ? 36.471 -18.830 -54.245 1.00 52.72 179 GLY A N 1
ATOM 1378 C CA . GLY A 1 179 ? 36.297 -17.702 -55.146 1.00 52.72 179 GLY A CA 1
ATOM 1379 C C . GLY A 1 179 ? 35.095 -17.883 -56.062 1.00 52.72 179 GLY A C 1
ATOM 1380 O O . GLY A 1 179 ? 35.227 -18.443 -57.137 1.00 52.72 179 GLY A O 1
ATOM 1381 N N . MET A 1 180 ? 33.937 -17.392 -55.635 1.00 54.38 180 MET A N 1
ATOM 1382 C CA . MET A 1 180 ? 32.736 -17.060 -56.412 1.00 54.38 180 MET A CA 1
ATOM 1383 C C . MET A 1 180 ? 31.695 -16.623 -55.369 1.00 54.38 180 MET A C 1
ATOM 1385 O O . MET A 1 180 ? 31.615 -17.269 -54.340 1.00 54.38 180 MET A O 1
ATOM 1389 N N . TRP A 1 181 ? 30.899 -15.574 -55.617 1.00 47.72 181 TRP A N 1
ATOM 1390 C CA . TRP A 1 181 ? 29.892 -14.963 -54.704 1.00 47.72 181 TRP A CA 1
ATOM 1391 C C . TRP A 1 181 ? 30.246 -13.611 -54.064 1.00 47.72 181 TRP A C 1
ATOM 1393 O O . TRP A 1 181 ? 29.999 -13.364 -52.891 1.00 47.72 181 TRP A O 1
ATOM 1403 N N . CYS A 1 182 ? 30.675 -12.647 -54.880 1.00 48.69 182 CYS A N 1
ATOM 1404 C CA . CYS A 1 182 ? 30.546 -11.222 -54.545 1.00 48.69 182 CYS A CA 1
ATOM 1405 C C . CYS A 1 182 ? 29.346 -10.580 -55.278 1.00 48.69 182 CYS A C 1
ATOM 1407 O O . CYS A 1 182 ? 29.491 -9.568 -55.959 1.00 48.69 182 CYS A O 1
ATOM 1409 N N . ARG A 1 183 ? 28.155 -11.207 -55.223 1.00 48.72 183 ARG A N 1
ATOM 1410 C CA . ARG A 1 183 ? 26.914 -10.628 -55.795 1.00 48.72 183 ARG A CA 1
ATOM 1411 C C . ARG A 1 183 ? 25.649 -10.720 -54.931 1.00 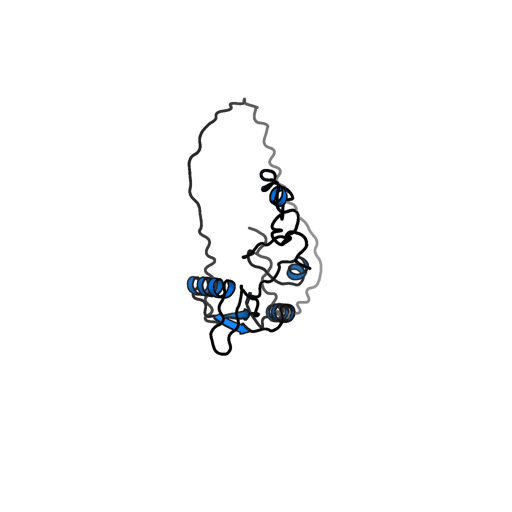48.72 183 ARG A C 1
ATOM 1413 O O . ARG A 1 183 ? 24.686 -10.048 -55.274 1.00 48.72 183 ARG A O 1
ATOM 1420 N N . GLN A 1 184 ? 25.636 -11.441 -53.805 1.00 52.44 184 GLN A N 1
ATOM 1421 C CA . GLN A 1 184 ? 24.387 -11.638 -53.042 1.00 52.44 184 GLN A CA 1
ATOM 1422 C C . GLN A 1 184 ? 24.239 -10.810 -51.756 1.00 52.44 184 GLN A C 1
ATOM 1424 O O . GLN A 1 184 ? 23.185 -10.861 -51.134 1.00 52.44 184 GLN A O 1
ATOM 1429 N N . CYS A 1 185 ? 25.235 -10.020 -51.347 1.00 51.25 185 CYS A N 1
ATOM 1430 C CA . CYS A 1 185 ? 25.107 -9.207 -50.125 1.00 51.25 185 CYS A CA 1
ATOM 1431 C C . CYS A 1 185 ? 24.478 -7.817 -50.341 1.00 51.25 185 CYS A C 1
ATOM 1433 O O . CYS A 1 185 ? 24.122 -7.166 -49.365 1.00 51.25 185 CYS A O 1
ATOM 1435 N N . CYS A 1 186 ? 24.273 -7.370 -51.584 1.00 46.09 186 CYS A N 1
ATOM 1436 C CA . CYS A 1 186 ? 23.596 -6.099 -51.889 1.00 46.09 186 CYS A CA 1
ATOM 1437 C C . CYS A 1 186 ? 22.160 -6.338 -52.374 1.00 46.09 186 CYS A C 1
ATOM 1439 O O . CYS A 1 186 ? 21.813 -5.990 -53.499 1.00 46.09 186 CYS A O 1
ATOM 1441 N N . GLY A 1 187 ? 21.337 -6.992 -51.556 1.00 45.09 187 GLY A N 1
ATOM 1442 C CA . GLY A 1 187 ? 19.977 -7.370 -51.945 1.00 45.09 187 GLY A CA 1
ATOM 1443 C C . GLY A 1 187 ? 19.003 -7.469 -50.780 1.00 45.09 187 GLY A C 1
ATOM 1444 O O . GLY A 1 187 ? 18.241 -8.421 -50.736 1.00 45.09 187 GLY A O 1
ATOM 1445 N N . CYS A 1 188 ? 19.067 -6.527 -49.839 1.00 45.78 188 CYS A N 1
ATOM 1446 C CA . CYS A 1 188 ? 17.996 -6.214 -48.887 1.00 45.78 188 CYS A CA 1
ATOM 1447 C C . CYS A 1 188 ? 18.159 -4.740 -48.476 1.00 45.78 188 CYS A C 1
ATOM 1449 O O . CYS A 1 188 ? 18.790 -4.439 -47.462 1.00 45.78 188 CYS A O 1
ATOM 1451 N N . CYS A 1 189 ? 17.669 -3.837 -49.327 1.00 39.62 189 CYS A N 1
ATOM 1452 C CA . CYS A 1 189 ? 17.124 -2.547 -48.902 1.00 39.62 189 CYS A CA 1
ATOM 1453 C C . CYS A 1 189 ? 15.608 -2.707 -48.825 1.00 39.62 189 CYS A C 1
ATOM 1455 O O . CYS A 1 189 ? 15.075 -3.422 -49.706 1.00 39.62 189 CYS A O 1
#

Radius of gyration: 33.33 Å; chains: 1; bounding box: 65×54×102 Å

Secondary structure (DSSP, 8-state):
--SGGG-----------------------------PPPPP---------------------------PPEEEEE--BTTTBB--SSS--BSHHHHHHHHHHHHTT--EEEEE-S-HHHHHHHHHTTS-SEEES-PPP-HHHHHTT------S----------------GGGSSTT-SSS--SSSSS---

pLDDT: mean 70.22, std 22.67, range [30.42, 95.44]